Protein AF-A0A0L0EUW0-F1 (afdb_monomer)

Structure (mmCIF, N/CA/C/O backbone):
data_AF-A0A0L0EUW0-F1
#
_entry.id   AF-A0A0L0EUW0-F1
#
loop_
_atom_site.group_PDB
_atom_site.id
_atom_site.type_symbol
_atom_site.label_atom_id
_atom_site.label_alt_id
_atom_site.label_comp_id
_atom_site.label_asym_id
_atom_site.label_entity_id
_atom_site.label_seq_id
_atom_site.pdbx_PDB_ins_code
_atom_site.Cartn_x
_atom_site.Cartn_y
_atom_site.Cartn_z
_atom_site.occupancy
_atom_site.B_iso_or_equiv
_atom_site.auth_seq_id
_atom_site.auth_comp_id
_atom_site.auth_asym_id
_atom_site.auth_atom_id
_atom_site.pdbx_PDB_model_num
ATOM 1 N N . MET A 1 1 ? -38.807 0.771 40.728 1.00 55.03 1 MET A N 1
ATOM 2 C CA . MET A 1 1 ? -38.008 1.966 41.098 1.00 55.03 1 MET A CA 1
ATOM 3 C C . MET A 1 1 ? -36.619 2.007 40.458 1.00 55.03 1 MET A C 1
ATOM 5 O O . MET A 1 1 ? -36.250 3.066 39.971 1.00 55.03 1 MET A O 1
ATOM 9 N N . ILE A 1 2 ? -35.867 0.898 40.392 1.00 60.09 2 ILE A N 1
ATOM 10 C CA . ILE A 1 2 ? -34.485 0.898 39.861 1.00 60.09 2 ILE A CA 1
ATOM 11 C C . ILE A 1 2 ? -34.417 1.319 38.379 1.00 60.09 2 ILE A C 1
ATOM 13 O O . ILE A 1 2 ? -33.624 2.187 38.035 1.00 60.09 2 ILE A O 1
ATOM 17 N N . GLY A 1 3 ? -35.320 0.826 37.522 1.00 56.81 3 GLY A N 1
ATOM 18 C CA . GLY A 1 3 ? -35.348 1.203 36.098 1.00 56.81 3 GLY A CA 1
ATOM 19 C C . GLY A 1 3 ? -35.577 2.701 35.827 1.00 56.81 3 GLY A C 1
ATOM 20 O O . GLY A 1 3 ? -34.948 3.260 34.934 1.00 56.81 3 GLY A O 1
ATOM 21 N N . ALA A 1 4 ? -36.410 3.376 36.628 1.00 67.75 4 ALA A N 1
ATOM 22 C CA . ALA A 1 4 ? -36.653 4.818 36.495 1.00 67.75 4 ALA A CA 1
ATOM 23 C C . ALA A 1 4 ? -35.426 5.652 36.913 1.00 67.75 4 ALA A C 1
ATOM 25 O O . ALA A 1 4 ? -35.085 6.631 36.253 1.00 67.75 4 ALA A O 1
ATOM 26 N N . LEU A 1 5 ? -34.721 5.224 37.968 1.00 74.12 5 LEU A N 1
ATOM 27 C CA . LEU A 1 5 ? -33.473 5.847 38.421 1.00 74.12 5 LEU A CA 1
ATOM 28 C C . LEU A 1 5 ? -32.347 5.674 37.393 1.00 74.12 5 LEU A C 1
ATOM 30 O O . LEU A 1 5 ? -31.649 6.635 37.073 1.00 74.12 5 LEU A O 1
ATOM 34 N N . SER A 1 6 ? -32.198 4.473 36.830 1.00 69.75 6 SER A N 1
ATOM 35 C CA . SER A 1 6 ? -31.217 4.206 35.773 1.00 69.75 6 SER A CA 1
ATOM 36 C C . SER A 1 6 ? -31.531 4.988 34.496 1.00 69.75 6 SER A C 1
ATOM 38 O O . SER A 1 6 ? -30.628 5.584 33.917 1.00 69.75 6 SER A O 1
ATOM 40 N N . GLY A 1 7 ? -32.806 5.068 34.097 1.00 70.62 7 GLY A N 1
ATOM 41 C CA . GLY A 1 7 ? -33.248 5.886 32.964 1.00 70.62 7 GLY A CA 1
ATOM 42 C C . GLY A 1 7 ? -32.909 7.370 33.134 1.00 70.62 7 GLY A C 1
ATOM 43 O O . GLY A 1 7 ? -32.351 7.982 32.224 1.00 70.62 7 GLY A O 1
ATOM 44 N N . ALA A 1 8 ? -33.148 7.932 34.323 1.00 80.31 8 ALA A N 1
ATOM 45 C CA . ALA A 1 8 ? -32.782 9.314 34.636 1.00 80.31 8 ALA A CA 1
ATOM 46 C C . ALA A 1 8 ? -31.260 9.541 34.615 1.00 80.31 8 ALA A C 1
ATOM 48 O O . ALA A 1 8 ? -30.795 10.577 34.136 1.00 80.31 8 ALA A O 1
ATOM 49 N N . ALA A 1 9 ? -30.469 8.574 35.093 1.00 79.56 9 ALA A N 1
ATOM 50 C CA . ALA A 1 9 ? -29.011 8.639 35.026 1.00 79.56 9 ALA A CA 1
ATOM 51 C C . ALA A 1 9 ? -28.514 8.646 33.570 1.00 79.56 9 ALA A C 1
ATOM 53 O O . ALA A 1 9 ? -27.724 9.514 33.201 1.00 79.56 9 ALA A O 1
ATOM 54 N N . PHE A 1 10 ? -29.038 7.762 32.714 1.00 79.88 10 PHE A N 1
ATOM 55 C CA . PHE A 1 10 ? -28.707 7.755 31.286 1.00 79.88 10 PHE A CA 1
ATOM 56 C C . PHE A 1 10 ? -29.120 9.044 30.580 1.00 79.88 10 PHE A C 1
ATOM 58 O O . PHE A 1 10 ? -28.346 9.584 29.792 1.00 79.88 10 PHE A O 1
ATOM 65 N N . GLN A 1 11 ? -30.299 9.586 30.891 1.00 84.56 11 GLN A N 1
ATOM 66 C CA . GLN A 1 11 ? -30.754 10.849 30.315 1.00 84.56 11 GLN A CA 1
ATOM 67 C C . GLN A 1 11 ? -29.873 12.025 30.758 1.00 84.56 11 GLN A C 1
ATOM 69 O O . GLN A 1 11 ? -29.540 12.878 29.938 1.00 84.56 11 GLN A O 1
ATOM 74 N N . LYS A 1 12 ? -29.442 12.069 32.027 1.00 87.12 12 LYS A N 1
ATOM 75 C CA . LYS A 1 12 ? -28.501 13.090 32.515 1.00 87.12 12 LYS A CA 1
ATOM 76 C C . LYS A 1 12 ? -27.147 12.995 31.825 1.00 87.12 12 LYS A C 1
ATOM 78 O O . LYS A 1 12 ? -26.633 14.020 31.391 1.00 87.12 12 LYS A O 1
ATOM 83 N N . ILE A 1 13 ? -26.605 11.787 31.670 1.00 82.56 13 ILE A N 1
ATOM 84 C CA . ILE A 1 13 ? -25.366 11.553 30.917 1.00 82.56 13 ILE A CA 1
ATOM 85 C C . ILE A 1 13 ? -25.553 11.989 29.460 1.00 82.56 13 ILE A C 1
ATOM 87 O O . ILE A 1 13 ? -24.712 12.688 28.908 1.00 82.56 13 ILE A O 1
ATOM 91 N N . GLY A 1 14 ? -26.679 11.631 28.840 1.00 80.12 14 GLY A N 1
ATOM 92 C CA . GLY A 1 14 ? -27.061 12.069 27.499 1.00 80.12 14 GLY A CA 1
ATOM 93 C C . GLY A 1 14 ? -27.073 13.590 27.347 1.00 80.12 14 GLY A C 1
ATOM 94 O O . GLY A 1 14 ? -26.442 14.120 26.441 1.00 80.12 14 GLY A O 1
ATOM 95 N N . SER A 1 15 ? -27.745 14.291 28.256 1.00 86.0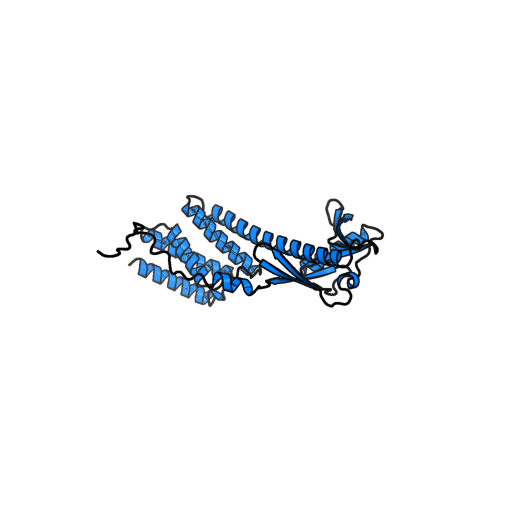0 15 SER A N 1
ATOM 96 C CA . SER A 1 15 ? -27.860 15.751 28.241 1.00 86.00 15 SER A CA 1
ATOM 97 C C . SER A 1 15 ? -26.548 16.463 28.566 1.00 86.00 15 SER A C 1
ATOM 99 O O . SER A 1 15 ? -26.282 17.516 27.998 1.00 86.00 15 SER A O 1
ATOM 101 N N . HIS A 1 16 ? -25.732 15.920 29.473 1.00 87.12 16 HIS A N 1
ATOM 102 C CA . HIS A 1 16 ? -24.430 16.487 29.825 1.00 87.12 16 HIS A CA 1
ATOM 103 C C . HIS A 1 16 ? -23.486 16.457 28.623 1.00 87.12 16 HIS A C 1
ATOM 105 O O . HIS A 1 16 ? -23.090 17.507 28.127 1.00 87.12 16 HIS A O 1
ATOM 111 N N . PHE A 1 17 ? -23.244 15.269 28.072 1.00 84.69 17 PHE A N 1
ATOM 112 C CA . PHE A 1 17 ? -22.367 15.115 26.916 1.00 84.69 17 PHE A CA 1
ATOM 113 C C . PHE A 1 17 ? -22.967 15.686 25.625 1.00 84.69 17 PHE A C 1
ATOM 115 O O . PHE A 1 17 ? -22.229 16.106 24.743 1.00 84.69 17 PHE A O 1
ATOM 122 N N . GLY A 1 18 ? -24.296 15.768 25.510 1.00 84.69 18 GLY A N 1
ATOM 123 C CA . GLY A 1 18 ? -24.946 16.478 24.408 1.00 84.69 18 GLY A CA 1
ATOM 124 C C . GLY A 1 18 ? -24.735 17.996 24.460 1.00 84.69 18 GLY A C 1
ATOM 125 O O . GLY A 1 18 ? -24.630 18.643 23.425 1.00 84.69 18 GLY A O 1
ATOM 126 N N . LYS A 1 19 ? -24.619 18.588 25.654 1.00 87.44 19 LYS A N 1
ATOM 127 C CA . LYS A 1 19 ? -24.226 20.000 25.797 1.00 87.44 19 LYS A CA 1
ATOM 128 C C . LYS A 1 19 ? -22.740 20.209 25.522 1.00 87.44 19 LYS A C 1
ATOM 130 O O . LYS A 1 19 ? -22.379 21.236 24.965 1.00 87.44 19 LYS A O 1
ATOM 135 N N . GLU A 1 20 ? -21.907 19.252 25.918 1.00 85.38 20 GLU A N 1
ATOM 136 C CA . GLU A 1 20 ? -20.449 19.358 25.814 1.00 85.38 20 GLU A CA 1
ATOM 137 C C . GLU A 1 20 ? -19.935 19.084 24.394 1.00 85.38 20 GLU A C 1
ATOM 139 O O . GLU A 1 20 ? -19.090 19.815 23.890 1.00 85.38 20 GLU A O 1
ATOM 144 N N . PHE A 1 21 ? -20.494 18.075 23.719 1.00 83.50 21 PHE A N 1
ATOM 145 C CA . PHE A 1 21 ? -20.023 17.576 22.419 1.00 83.50 21 PHE A CA 1
ATOM 146 C C . PHE A 1 21 ? -21.078 17.701 21.302 1.00 83.50 21 PHE A C 1
ATOM 148 O O . PHE A 1 21 ? -20.904 17.207 20.186 1.00 83.50 21 PHE A O 1
ATOM 155 N N . GLY A 1 22 ? -22.220 18.332 21.588 1.00 86.06 22 GLY A N 1
ATOM 156 C CA . GLY A 1 22 ? -23.338 18.470 20.655 1.00 86.06 22 GLY A CA 1
ATOM 157 C C . GLY A 1 22 ? -24.109 17.161 20.466 1.00 86.06 22 GLY A C 1
ATOM 158 O O . GLY A 1 22 ? -25.007 16.813 21.228 1.00 86.06 22 GLY A O 1
ATOM 159 N N . SER A 1 23 ? -23.795 16.412 19.412 1.00 82.94 23 SER A N 1
ATOM 160 C CA . SER A 1 23 ? -24.449 15.125 19.139 1.00 82.94 23 SER A CA 1
ATOM 161 C C . SER A 1 23 ? -23.416 14.018 19.115 1.00 82.94 23 SER A C 1
ATOM 163 O O . SER A 1 23 ? -22.334 14.230 18.579 1.00 82.94 23 SER A O 1
ATOM 165 N N . PHE A 1 24 ? -23.768 12.828 19.605 1.00 73.44 24 PHE A N 1
ATOM 166 C CA . PHE A 1 24 ? -22.834 11.699 19.665 1.00 73.44 24 PHE A CA 1
ATOM 167 C C . PHE A 1 24 ? -22.168 11.423 18.308 1.00 73.44 24 PHE A C 1
ATOM 169 O O . PHE A 1 24 ? -20.960 11.249 18.252 1.00 73.44 24 PHE A O 1
ATOM 176 N N . ALA A 1 25 ? -22.929 11.488 17.211 1.00 67.56 25 ALA A N 1
ATOM 177 C CA . ALA A 1 25 ? -22.419 11.275 15.854 1.00 67.56 25 ALA A CA 1
ATOM 178 C C . ALA A 1 25 ? -21.422 12.349 15.371 1.00 67.56 25 ALA A C 1
ATOM 180 O O . ALA A 1 25 ? -20.616 12.085 14.485 1.00 67.56 25 ALA A O 1
ATOM 181 N N . LYS A 1 26 ? -21.487 13.565 15.926 1.00 71.44 26 LYS A N 1
ATOM 182 C CA . LYS A 1 26 ? -20.587 14.683 15.590 1.00 71.44 26 LYS A CA 1
ATOM 183 C C . LYS A 1 26 ? -19.411 14.815 16.558 1.00 71.44 26 LYS A C 1
ATOM 185 O O . LYS A 1 26 ? -18.481 15.554 16.258 1.00 71.44 26 LYS A O 1
ATOM 190 N N . ALA A 1 27 ? -19.467 14.125 17.694 1.00 73.50 27 ALA A N 1
ATOM 191 C CA . ALA A 1 27 ? -18.410 14.128 18.689 1.00 73.50 27 ALA A CA 1
ATOM 192 C C . ALA A 1 27 ? -17.152 13.446 18.131 1.00 73.50 27 ALA A C 1
ATOM 194 O O . ALA A 1 27 ? -17.250 12.485 17.357 1.00 73.50 27 ALA A O 1
ATOM 195 N N . SER A 1 28 ? -15.973 13.924 18.530 1.00 67.12 28 SER A N 1
ATOM 196 C CA . SER A 1 28 ? -14.710 13.265 18.206 1.00 67.12 28 SER A CA 1
ATOM 197 C C . SER A 1 28 ? -14.680 11.857 18.803 1.00 67.12 28 SER A C 1
ATOM 199 O O . SER A 1 28 ? -15.427 11.524 19.723 1.00 67.12 28 SER A O 1
ATOM 201 N N . LEU A 1 29 ? -13.805 10.985 18.307 1.00 58.97 29 LEU A N 1
ATOM 202 C CA . LEU A 1 29 ? -13.768 9.616 18.814 1.00 58.97 29 LEU A CA 1
ATOM 203 C C . LEU A 1 29 ? -13.497 9.552 20.330 1.00 58.97 29 LEU A C 1
ATOM 205 O O . LEU A 1 29 ? -14.095 8.735 21.030 1.00 58.97 29 LEU A O 1
ATOM 209 N N . GLY A 1 30 ? -12.594 10.399 20.834 1.00 57.72 30 GLY A N 1
ATOM 210 C CA . GLY A 1 30 ? -12.294 10.458 22.266 1.00 57.72 30 GLY A CA 1
ATOM 211 C C . GLY A 1 30 ? -13.539 10.800 23.085 1.00 57.72 30 GLY A C 1
ATOM 212 O O . GLY A 1 30 ? -13.817 10.155 24.093 1.00 57.72 30 GLY A O 1
ATOM 213 N N . GLU A 1 31 ? -14.337 11.740 22.592 1.00 75.94 31 GLU A N 1
ATOM 214 C CA . GLU A 1 31 ? -15.595 12.184 23.196 1.00 75.94 31 GLU A CA 1
ATOM 215 C C . GLU A 1 31 ? -16.691 11.109 23.115 1.00 75.94 31 GLU A C 1
ATOM 217 O O . GLU A 1 31 ? -17.387 10.847 24.097 1.00 75.94 31 GLU A O 1
ATOM 222 N N . GLN A 1 32 ? -16.809 10.410 21.980 1.00 67.56 32 GLN A N 1
ATOM 223 C CA . GLN A 1 32 ? -17.723 9.271 21.825 1.00 67.56 32 GLN A CA 1
ATOM 224 C C . GLN A 1 32 ? -17.398 8.153 22.821 1.00 67.56 32 GLN A C 1
ATOM 226 O O . GLN A 1 32 ? -18.304 7.559 23.410 1.00 67.56 32 GLN A O 1
ATOM 231 N N . LEU A 1 33 ? -16.110 7.883 23.050 1.00 65.62 33 LEU A N 1
ATOM 232 C CA . LEU A 1 33 ? -15.656 6.886 24.018 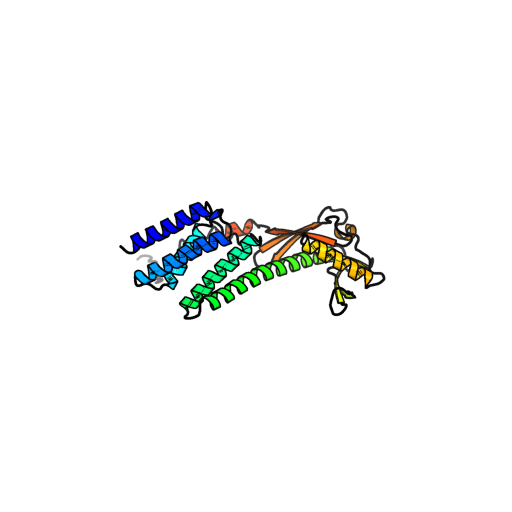1.00 65.62 33 LEU A CA 1
ATOM 233 C C . LEU A 1 33 ? -15.905 7.315 25.460 1.00 65.62 33 LEU A C 1
ATOM 235 O O . LEU A 1 33 ? -16.330 6.485 26.262 1.00 65.62 33 LEU A O 1
ATOM 239 N N . GLN A 1 34 ? -15.702 8.589 25.791 1.00 68.25 34 GLN A N 1
ATOM 240 C CA . GLN A 1 34 ? -16.064 9.127 27.105 1.00 68.25 34 GLN A CA 1
ATOM 241 C C . GLN A 1 34 ? -17.571 8.992 27.354 1.00 68.25 34 GLN A C 1
ATOM 243 O O . GLN A 1 34 ? -17.996 8.482 28.393 1.00 68.25 34 GLN A O 1
ATOM 248 N N . TRP A 1 35 ? -18.390 9.350 26.365 1.00 78.81 35 TRP A N 1
ATOM 249 C CA . TRP A 1 35 ? -19.845 9.297 26.474 1.00 78.81 35 TRP A CA 1
ATOM 250 C C . TRP A 1 35 ? -20.382 7.853 26.542 1.00 78.81 35 TRP A C 1
ATOM 252 O O . TRP A 1 35 ? -21.255 7.545 27.365 1.00 78.81 35 TRP A O 1
ATOM 262 N N . ALA A 1 36 ? -19.849 6.940 25.723 1.00 73.31 36 ALA A N 1
ATOM 263 C CA . ALA A 1 36 ? -20.183 5.516 25.772 1.00 73.31 36 ALA A CA 1
ATOM 264 C C . ALA A 1 36 ? -19.667 4.847 27.055 1.00 73.31 36 ALA A C 1
ATOM 266 O O . ALA A 1 36 ? -20.379 4.044 27.655 1.00 73.31 36 ALA A O 1
ATOM 267 N N . GLY A 1 37 ? -18.475 5.220 27.526 1.00 72.00 37 GLY A N 1
ATOM 268 C CA . GLY A 1 37 ? -17.903 4.753 28.788 1.00 72.00 37 GLY A CA 1
ATOM 269 C C . GLY A 1 37 ? -18.741 5.165 29.997 1.00 72.00 37 GLY A C 1
ATOM 270 O O . GLY A 1 37 ? -18.988 4.344 30.879 1.00 72.00 37 GLY A O 1
ATOM 271 N N . ALA A 1 38 ? -19.270 6.391 30.006 1.00 78.00 38 ALA A N 1
ATOM 272 C CA . ALA A 1 38 ? -20.202 6.837 31.038 1.00 78.00 38 ALA A CA 1
ATOM 273 C C . ALA A 1 38 ? -21.501 6.009 31.043 1.00 78.00 38 ALA A C 1
ATOM 275 O O . ALA A 1 38 ? -21.957 5.590 32.106 1.00 78.00 38 ALA A O 1
ATOM 276 N N . HIS A 1 39 ? -22.057 5.685 29.867 1.00 79.75 39 HIS A N 1
ATOM 277 C CA . HIS A 1 39 ? -23.196 4.761 29.774 1.00 79.75 39 HIS A CA 1
ATOM 278 C C . HIS A 1 39 ? -22.828 3.354 30.256 1.00 79.75 39 HIS A C 1
ATOM 280 O O . HIS A 1 39 ? -23.599 2.741 30.990 1.00 79.75 39 HIS A O 1
ATOM 286 N N . ALA A 1 40 ? -21.648 2.849 29.900 1.00 75.19 40 ALA A N 1
ATOM 287 C CA . ALA A 1 40 ? -21.177 1.546 30.350 1.00 75.19 40 ALA A CA 1
ATOM 288 C C . ALA A 1 40 ? -21.105 1.486 31.884 1.00 75.19 40 ALA A C 1
ATOM 290 O O . ALA A 1 40 ? -21.703 0.617 32.511 1.00 75.19 40 ALA A O 1
ATOM 291 N N . LEU A 1 41 ? -20.454 2.457 32.523 1.00 74.62 41 LEU A N 1
ATOM 292 C CA . LEU A 1 41 ? -20.353 2.509 33.983 1.00 74.62 41 LEU A CA 1
ATOM 293 C C . LEU A 1 41 ? -21.732 2.561 34.651 1.00 74.62 41 LEU A C 1
ATOM 295 O O . LEU A 1 41 ? -22.008 1.769 35.554 1.00 74.62 41 LEU A O 1
ATOM 299 N N . THR A 1 42 ? -22.628 3.424 34.169 1.00 82.75 42 THR A N 1
ATOM 300 C CA . THR A 1 42 ? -23.994 3.524 34.699 1.00 82.75 42 THR A CA 1
ATOM 301 C C . THR A 1 42 ? -24.793 2.243 34.502 1.00 82.75 42 THR A C 1
ATOM 303 O O . THR A 1 42 ? -25.476 1.813 35.428 1.00 82.75 42 THR A O 1
ATOM 306 N N . GLY A 1 43 ? -24.679 1.588 33.346 1.00 76.25 43 GLY A N 1
ATOM 307 C CA . GLY A 1 43 ? -25.337 0.309 33.091 1.00 76.25 43 GLY A CA 1
ATOM 308 C C . GLY A 1 43 ? -24.813 -0.810 33.975 1.00 76.25 43 GLY A C 1
ATOM 309 O O . GLY A 1 43 ? -25.600 -1.610 34.479 1.00 76.25 43 GLY A O 1
ATOM 310 N N . GLY A 1 44 ? -23.505 -0.848 34.222 1.00 75.62 44 GLY A N 1
ATOM 311 C CA . GLY A 1 44 ? -22.907 -1.827 35.121 1.00 75.62 44 GLY A CA 1
ATOM 312 C C . GLY A 1 44 ? -23.417 -1.672 36.548 1.00 75.62 44 GLY A C 1
ATOM 313 O O . GLY A 1 44 ? -23.887 -2.645 37.138 1.00 75.62 44 GLY A O 1
ATOM 314 N N . VAL A 1 45 ? -23.402 -0.444 37.074 1.00 80.00 45 VAL A N 1
ATOM 315 C CA . VAL A 1 45 ? -23.942 -0.131 38.406 1.00 80.00 45 VAL A CA 1
ATOM 316 C C . VAL A 1 45 ? -25.433 -0.462 38.482 1.00 80.00 45 VAL A C 1
ATOM 318 O O . VAL A 1 45 ? -25.860 -1.133 39.419 1.00 80.00 45 VAL A O 1
ATOM 321 N N . ALA A 1 46 ? -26.221 -0.064 37.480 1.00 80.31 46 ALA A N 1
ATOM 322 C CA . ALA A 1 46 ? -27.651 -0.357 37.419 1.00 80.31 46 ALA A CA 1
ATOM 323 C C . ALA A 1 46 ? -27.938 -1.865 37.428 1.00 80.31 46 ALA A C 1
ATOM 325 O O . ALA A 1 46 ? -28.798 -2.320 38.180 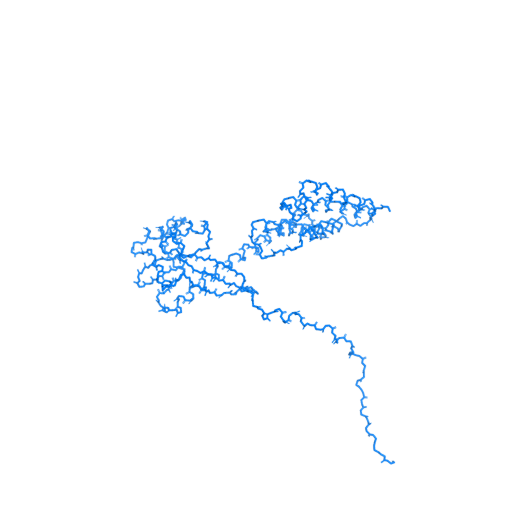1.00 80.31 46 ALA A O 1
ATOM 326 N N . SER A 1 47 ? -27.198 -2.648 36.638 1.00 80.62 47 SER A N 1
ATOM 327 C CA . SER A 1 47 ? -27.331 -4.108 36.603 1.00 80.62 47 SER A CA 1
ATOM 328 C C . SER A 1 47 ? -27.015 -4.728 37.961 1.00 80.62 47 SER A C 1
ATOM 330 O O . SER A 1 47 ? -27.833 -5.491 38.465 1.00 80.62 47 SER A O 1
ATOM 332 N N . SER A 1 48 ? -25.909 -4.334 38.605 1.00 81.50 48 SER A N 1
ATOM 333 C CA . SER A 1 48 ? -25.563 -4.807 39.953 1.00 81.50 48 SER A CA 1
ATOM 334 C C . SER A 1 48 ? -26.647 -4.495 40.985 1.00 81.50 48 SER A C 1
ATOM 336 O O . SER A 1 48 ? -27.041 -5.373 41.747 1.00 81.50 48 SER A O 1
ATOM 338 N N . LEU A 1 49 ? -27.171 -3.264 40.988 1.00 82.62 49 LEU A N 1
ATOM 339 C CA . LEU A 1 49 ? -28.244 -2.856 41.903 1.00 82.62 49 LEU A CA 1
ATOM 340 C C . LEU A 1 49 ? -29.550 -3.622 41.658 1.00 82.62 49 LEU A C 1
ATOM 342 O O . LEU A 1 49 ? -30.341 -3.802 42.578 1.00 82.62 49 LEU A O 1
ATOM 346 N N . SER A 1 50 ? -29.766 -4.089 40.429 1.00 82.50 50 SER A N 1
ATOM 347 C CA . SER A 1 50 ? -30.937 -4.880 40.034 1.00 82.50 50 SER A CA 1
ATOM 348 C C . SER A 1 50 ? -30.777 -6.382 40.311 1.00 82.50 50 SER A C 1
ATOM 350 O O . SER A 1 50 ? -31.615 -7.165 39.873 1.00 82.50 50 SER A O 1
ATOM 352 N N . GLY A 1 51 ? -29.693 -6.805 40.975 1.00 79.38 51 GLY A N 1
ATOM 353 C CA . GLY A 1 51 ? -29.370 -8.220 41.203 1.00 79.38 51 GLY A CA 1
ATOM 354 C C . GLY A 1 51 ? -28.742 -8.933 39.996 1.00 79.38 51 GLY A C 1
ATOM 355 O O . GLY A 1 51 ? -28.584 -10.152 40.009 1.00 79.38 51 GLY A O 1
ATOM 356 N N . GLY A 1 52 ? -28.382 -8.195 38.945 1.00 77.94 52 GLY A N 1
ATOM 357 C CA . GLY A 1 52 ? -27.675 -8.692 37.767 1.00 77.94 52 GLY A CA 1
ATOM 358 C C . GLY A 1 52 ? -26.150 -8.607 37.893 1.00 77.94 52 GLY A C 1
ATOM 359 O O . G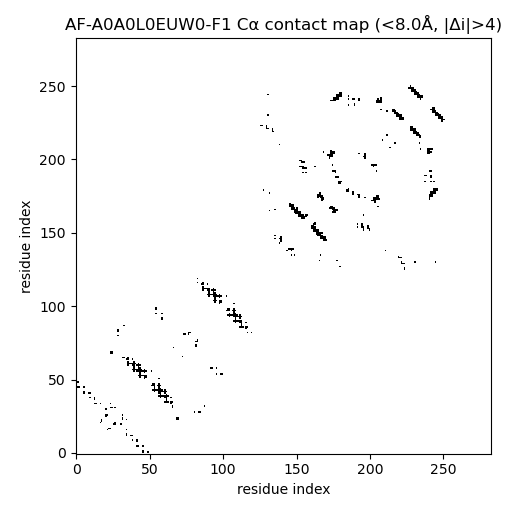LY A 1 52 ? -25.592 -8.079 38.852 1.00 77.94 52 GLY A O 1
ATOM 360 N N . LYS A 1 53 ? -25.433 -9.111 36.881 1.00 76.75 53 LYS A N 1
ATOM 361 C CA . LYS A 1 53 ? -23.966 -9.000 36.819 1.00 76.75 53 LYS A CA 1
ATOM 362 C C . LYS A 1 53 ? -23.567 -7.615 36.308 1.00 76.75 53 LYS A C 1
ATOM 364 O O . LYS A 1 53 ? -24.038 -7.207 35.241 1.00 76.75 53 LYS A O 1
ATOM 369 N N . PHE A 1 54 ? -22.641 -6.939 36.994 1.00 74.44 54 PHE A N 1
ATOM 370 C CA . PHE A 1 54 ? -22.061 -5.660 36.551 1.00 74.44 54 PHE A CA 1
ATOM 371 C C . PHE A 1 54 ? -21.644 -5.701 35.075 1.00 74.44 54 PHE A C 1
ATOM 373 O O . PHE A 1 54 ? -22.043 -4.853 34.286 1.00 74.44 54 PHE A O 1
ATOM 380 N N . GLY A 1 55 ? -20.896 -6.737 34.678 1.00 60.31 55 GLY A N 1
ATOM 381 C CA . GLY A 1 55 ? -20.368 -6.865 33.317 1.00 60.31 55 GLY A CA 1
ATOM 382 C C . GLY A 1 55 ? -21.445 -6.879 32.228 1.00 60.31 55 GLY A C 1
ATOM 383 O O . GLY A 1 55 ? -21.234 -6.303 31.166 1.00 60.31 55 GLY A O 1
ATOM 384 N N . HIS A 1 56 ? -22.617 -7.466 32.497 1.00 69.50 56 HIS A N 1
ATOM 385 C CA . HIS A 1 56 ? -23.720 -7.514 31.529 1.00 69.50 56 HIS A CA 1
ATOM 386 C C . HIS A 1 56 ? -24.333 -6.130 31.316 1.00 69.50 56 HIS A C 1
ATOM 388 O O . HIS A 1 56 ? -24.554 -5.718 30.180 1.00 69.50 56 HIS A O 1
ATOM 394 N N . GLY A 1 57 ? -24.566 -5.395 32.405 1.00 67.88 57 GLY A N 1
ATOM 395 C CA . GLY A 1 57 ? -25.076 -4.029 32.329 1.00 67.88 57 GLY A CA 1
ATOM 396 C C . GLY A 1 57 ? -24.068 -3.067 31.721 1.00 67.88 57 GLY A C 1
ATOM 397 O O . GLY A 1 57 ? -24.438 -2.211 30.921 1.00 67.88 57 GLY A O 1
ATOM 398 N N . PHE A 1 58 ? -22.791 -3.251 32.059 1.00 76.19 58 PHE A N 1
ATOM 399 C CA . PHE A 1 58 ? -21.701 -2.445 31.536 1.00 76.19 58 PHE A CA 1
ATOM 400 C C . PHE A 1 58 ? -21.575 -2.596 30.027 1.00 76.19 58 PHE A C 1
ATOM 402 O O . PHE A 1 58 ? -21.581 -1.608 29.295 1.00 76.19 58 PHE A O 1
ATOM 409 N N . PHE A 1 59 ? -21.526 -3.842 29.558 1.00 67.88 59 PHE A N 1
ATOM 410 C CA . PHE A 1 59 ? -21.434 -4.128 28.139 1.00 67.88 59 PHE A CA 1
ATOM 411 C C . PHE A 1 59 ? -22.679 -3.685 27.390 1.00 67.88 59 PHE A C 1
ATOM 413 O O . PHE A 1 59 ? -22.557 -2.947 26.424 1.00 67.88 59 PHE A O 1
ATOM 420 N N . SER A 1 60 ? -23.867 -4.073 27.860 1.00 66.44 60 SER A N 1
ATOM 421 C CA . SER A 1 60 ? -25.125 -3.736 27.195 1.00 66.44 60 SER A CA 1
ATOM 422 C C . SER A 1 60 ? -25.278 -2.225 27.027 1.00 66.44 60 SER A C 1
ATOM 424 O O . SER A 1 60 ? -25.482 -1.756 25.912 1.00 66.44 60 SER A O 1
ATOM 426 N N . ALA A 1 61 ? -25.102 -1.440 28.095 1.00 72.81 61 ALA A N 1
ATOM 427 C CA . ALA A 1 61 ? -25.304 0.005 28.035 1.00 72.81 61 ALA A CA 1
ATOM 428 C C . ALA A 1 61 ? -24.205 0.735 27.250 1.00 72.81 61 ALA A C 1
ATOM 430 O O . ALA A 1 61 ? -24.507 1.635 26.464 1.00 72.81 61 ALA A O 1
ATOM 431 N N . GLY A 1 62 ? -22.940 0.340 27.430 1.00 67.00 62 GLY A N 1
ATOM 432 C CA . GLY A 1 62 ? -21.811 0.928 26.710 1.00 67.00 62 GLY A CA 1
ATOM 433 C C . GLY A 1 62 ? -21.852 0.622 25.218 1.00 67.00 62 GLY A C 1
ATOM 434 O O . GLY A 1 62 ? -21.763 1.533 24.395 1.00 67.00 62 GLY A O 1
ATOM 435 N N . PHE A 1 63 ? -22.051 -0.652 24.874 1.00 67.50 63 PHE A N 1
ATOM 436 C CA . PHE A 1 63 ? -22.185 -1.110 23.495 1.00 67.50 63 PHE A CA 1
ATOM 437 C C . PHE A 1 63 ? -23.390 -0.457 22.823 1.00 67.50 63 PHE A C 1
ATOM 439 O O . PHE A 1 63 ? -23.222 0.143 21.772 1.00 67.50 63 PHE A O 1
ATOM 446 N N . THR A 1 64 ? -24.563 -0.465 23.466 1.00 66.56 64 THR A N 1
ATOM 447 C CA . THR A 1 64 ? -25.780 0.167 22.931 1.00 66.56 64 THR A CA 1
ATOM 448 C C . THR A 1 64 ? -25.578 1.655 22.672 1.00 66.56 64 THR A C 1
ATOM 450 O O . THR A 1 64 ? -25.956 2.145 21.612 1.00 66.56 64 THR A O 1
ATOM 453 N N . LYS A 1 65 ? -24.948 2.402 23.591 1.00 70.38 65 LYS A N 1
ATOM 454 C CA . LYS A 1 65 ? -24.675 3.828 23.360 1.00 70.38 65 LYS A CA 1
ATOM 455 C C . LYS A 1 65 ? -23.743 4.035 22.169 1.00 70.38 65 LYS A C 1
ATOM 457 O O . LYS A 1 65 ? -23.990 4.923 21.354 1.00 70.38 65 LYS A O 1
ATOM 462 N N . PHE A 1 66 ? -22.703 3.213 22.073 1.00 65.31 66 PHE A N 1
ATOM 463 C CA . PHE A 1 66 ? -21.730 3.291 20.995 1.00 65.31 66 PHE A CA 1
ATOM 464 C C . PHE A 1 66 ? -22.343 2.920 19.634 1.00 65.31 66 PHE A C 1
ATOM 466 O O . PHE A 1 66 ? -22.115 3.619 18.652 1.00 65.31 66 PHE A O 1
ATOM 473 N N . THR A 1 67 ? -23.162 1.868 19.562 1.00 60.34 67 THR A N 1
ATOM 474 C CA . THR A 1 67 ? -23.797 1.408 18.317 1.00 60.34 67 THR A CA 1
ATOM 475 C C . THR A 1 67 ? -24.978 2.276 17.895 1.00 60.34 67 THR A C 1
ATOM 477 O O . THR A 1 67 ? -25.126 2.563 16.712 1.00 60.34 67 THR A O 1
ATOM 480 N N . MET A 1 68 ? -25.819 2.720 18.834 1.00 56.62 68 MET A N 1
ATOM 481 C CA . MET A 1 68 ? -26.990 3.550 18.523 1.00 56.62 68 MET A CA 1
ATOM 482 C C . MET A 1 68 ? -26.620 5.001 18.217 1.00 56.62 68 MET A C 1
ATOM 484 O O . MET A 1 68 ? -27.337 5.672 17.482 1.00 56.62 68 MET A O 1
ATOM 488 N N . GLY A 1 69 ? -25.519 5.505 18.780 1.00 52.62 69 GLY A N 1
ATOM 489 C CA . GLY A 1 69 ? -25.030 6.850 18.487 1.00 52.62 69 GLY A CA 1
ATOM 490 C C . GLY A 1 69 ? -24.280 6.962 17.156 1.00 52.62 69 GLY A C 1
ATOM 491 O O . GLY A 1 69 ? -24.093 8.073 16.665 1.00 52.62 69 GLY A O 1
ATOM 492 N N . ASN A 1 70 ? -23.872 5.829 16.578 1.00 51.84 70 ASN A N 1
ATOM 493 C CA . ASN A 1 70 ? -22.996 5.755 15.417 1.00 51.84 70 ASN A CA 1
ATOM 494 C C . ASN A 1 70 ? -23.603 4.814 14.366 1.00 51.84 70 ASN A C 1
ATOM 496 O O . ASN A 1 70 ? -23.092 3.719 14.128 1.00 51.84 70 ASN A O 1
ATOM 500 N N . ALA A 1 71 ? -24.730 5.218 13.767 1.00 38.47 71 ALA A N 1
ATOM 501 C CA . ALA A 1 71 ? -25.330 4.525 12.628 1.00 38.47 71 ALA A CA 1
ATOM 502 C C . ALA A 1 71 ? -24.301 4.417 11.483 1.00 38.47 71 ALA A C 1
ATOM 504 O O . ALA A 1 71 ? -24.197 5.297 10.637 1.00 38.47 71 ALA A O 1
ATOM 505 N N . GLY A 1 72 ? -23.506 3.345 11.506 1.00 44.12 72 GLY A N 1
ATOM 506 C CA . GLY A 1 72 ? -22.436 3.071 10.558 1.00 44.12 72 GLY A CA 1
ATOM 507 C C . GLY A 1 72 ? -21.071 2.882 11.218 1.00 44.12 72 GLY A C 1
ATOM 508 O O . GLY A 1 72 ? -20.220 3.766 11.167 1.00 44.12 72 GLY A O 1
ATOM 509 N N . PHE A 1 73 ? -20.796 1.676 11.726 1.00 46.69 73 PHE A N 1
ATOM 510 C CA . PHE A 1 73 ? -19.424 1.167 11.671 1.00 46.69 73 PHE A CA 1
ATOM 511 C C . PHE A 1 73 ? -19.074 0.968 10.200 1.00 46.69 73 PHE A C 1
ATOM 513 O O . PHE A 1 73 ? -19.274 -0.108 9.637 1.00 46.69 73 PHE A O 1
ATOM 520 N N . ASP A 1 74 ? -18.587 2.020 9.551 1.00 51.16 74 ASP A N 1
ATOM 521 C CA . ASP A 1 74 ? -18.012 1.861 8.230 1.00 51.16 74 ASP A CA 1
ATOM 522 C C . ASP A 1 74 ? -16.642 1.193 8.378 1.00 51.16 74 ASP A C 1
ATOM 524 O O . ASP A 1 74 ? -15.605 1.839 8.553 1.00 51.16 74 ASP A O 1
ATOM 528 N N . TYR A 1 75 ? -16.640 -0.140 8.339 1.00 45.50 75 TYR A N 1
ATOM 529 C CA . TYR A 1 75 ? -15.419 -0.945 8.317 1.00 45.50 75 TYR A CA 1
ATOM 530 C C . TYR A 1 75 ? -14.524 -0.619 7.109 1.00 45.50 75 TYR A C 1
ATOM 532 O O . TYR A 1 75 ? -13.348 -0.966 7.134 1.00 45.50 75 TYR A O 1
ATOM 540 N N . LYS A 1 76 ? -15.043 0.086 6.091 1.00 42.78 76 LYS A N 1
ATOM 541 C CA . LYS A 1 76 ? -14.301 0.522 4.901 1.00 42.78 76 LYS A CA 1
ATOM 542 C C . LYS A 1 76 ? -13.601 1.869 5.102 1.00 42.78 76 LYS A C 1
ATOM 544 O O . LYS A 1 76 ? -12.709 2.207 4.328 1.00 42.78 76 LYS A O 1
ATOM 549 N N . ASN A 1 77 ? -13.948 2.625 6.147 1.00 49.03 77 ASN A N 1
ATOM 550 C CA . ASN A 1 77 ? -13.274 3.873 6.481 1.00 49.03 77 ASN A CA 1
ATOM 551 C C . ASN A 1 77 ? -11.953 3.568 7.209 1.00 49.03 77 ASN A C 1
ATOM 553 O O . ASN A 1 77 ? -11.932 3.035 8.324 1.00 49.03 77 ASN A O 1
ATOM 557 N N . LEU A 1 78 ? -10.835 3.884 6.556 1.00 55.28 78 LEU A N 1
ATOM 558 C CA . LEU A 1 78 ? -9.478 3.643 7.055 1.00 55.28 78 LEU A CA 1
ATOM 559 C C . LEU A 1 78 ? -8.812 4.901 7.628 1.00 55.28 78 LEU A C 1
ATOM 561 O O . LEU A 1 78 ? -7.617 4.875 7.912 1.00 55.28 78 LEU A O 1
ATOM 565 N N . SER A 1 79 ? -9.557 5.996 7.814 1.00 55.59 79 SER A N 1
ATOM 566 C CA . SER A 1 79 ? -9.030 7.168 8.519 1.00 55.59 79 SER A CA 1
ATOM 567 C C . SER A 1 79 ? -8.534 6.777 9.913 1.00 55.59 79 SER A C 1
ATOM 569 O O . SER A 1 79 ? -9.087 5.884 10.560 1.00 55.59 79 SER A O 1
ATOM 571 N N . SER A 1 80 ? -7.497 7.460 10.400 1.00 52.03 80 SER A N 1
ATOM 572 C CA . SER A 1 80 ? -6.924 7.193 11.724 1.00 52.03 80 SER A CA 1
ATOM 573 C C . SER A 1 80 ? -7.976 7.248 12.839 1.00 52.03 80 SER A C 1
ATOM 575 O O . SER A 1 80 ? -7.902 6.474 13.789 1.00 52.03 80 SER A O 1
ATOM 577 N N . SER A 1 81 ? -9.000 8.098 12.695 1.00 52.50 81 SER A N 1
ATOM 578 C CA . SER A 1 81 ? -10.150 8.170 13.602 1.00 52.50 81 SER A CA 1
ATOM 579 C C . SER A 1 81 ? -11.056 6.936 13.513 1.00 52.50 81 SER A C 1
ATOM 581 O O . SER A 1 81 ? -11.462 6.405 14.544 1.00 52.50 81 SER A O 1
ATOM 583 N N . ALA A 1 82 ? -11.334 6.414 12.317 1.00 57.91 82 ALA A N 1
ATOM 584 C CA . ALA A 1 82 ? -12.118 5.190 12.153 1.00 57.91 82 ALA A CA 1
ATOM 585 C C . ALA A 1 82 ? -11.367 3.941 12.654 1.00 57.91 82 ALA A C 1
ATOM 587 O O . ALA A 1 82 ? -11.963 3.077 13.302 1.00 57.91 82 ALA A O 1
ATOM 588 N N . VAL A 1 83 ? -10.051 3.861 12.416 1.00 61.09 83 VAL A N 1
ATOM 589 C CA . VAL A 1 83 ? -9.192 2.791 12.954 1.00 61.09 83 VAL A CA 1
ATOM 590 C C . VAL A 1 83 ? -9.174 2.848 14.477 1.00 61.09 83 VAL A C 1
ATOM 592 O O . VAL A 1 83 ? -9.490 1.848 15.120 1.00 61.09 83 VAL A O 1
ATOM 595 N N . ALA A 1 84 ? -8.894 4.015 15.063 1.00 60.19 84 ALA A N 1
ATOM 596 C CA . ALA A 1 84 ? -8.905 4.191 16.511 1.00 60.19 84 ALA A CA 1
ATOM 597 C C . ALA A 1 84 ? -10.271 3.824 17.119 1.00 60.19 84 ALA A C 1
ATOM 599 O O . ALA A 1 84 ? -10.325 3.221 18.192 1.00 60.19 84 ALA A O 1
ATOM 600 N N . GLY A 1 85 ? -11.374 4.106 16.415 1.00 61.06 85 GLY A N 1
ATOM 601 C CA . GLY A 1 85 ? -12.716 3.773 16.887 1.00 61.06 85 GLY A CA 1
ATOM 602 C C . GLY A 1 85 ? -12.974 2.278 16.934 1.00 61.06 85 GLY A C 1
ATOM 603 O O . GLY A 1 85 ? -13.442 1.762 17.950 1.00 61.06 85 GLY A O 1
ATOM 604 N N . ARG A 1 86 ? -12.583 1.550 15.883 1.00 63.34 86 ARG A N 1
ATOM 605 C CA . ARG A 1 86 ? -12.654 0.082 15.881 1.00 63.34 86 ARG A CA 1
ATOM 606 C C . ARG A 1 86 ? -11.771 -0.530 16.963 1.00 63.34 86 ARG A C 1
ATOM 608 O O . ARG A 1 86 ? -12.197 -1.473 17.621 1.00 63.34 86 ARG A O 1
ATOM 615 N N . VAL A 1 87 ? -10.572 0.009 17.174 1.00 64.81 87 VAL A N 1
ATOM 616 C CA . VAL A 1 87 ? -9.628 -0.465 18.199 1.00 64.81 87 VAL A CA 1
ATOM 617 C C . VAL A 1 87 ? -10.194 -0.277 19.601 1.00 64.81 87 VAL A C 1
ATOM 619 O O . VAL A 1 87 ? -10.132 -1.198 20.414 1.00 64.81 87 VAL A O 1
ATOM 622 N N . ALA A 1 88 ? -10.803 0.873 19.876 1.00 60.97 88 ALA A N 1
ATOM 623 C CA . ALA A 1 88 ? -11.423 1.139 21.164 1.00 60.97 88 ALA A CA 1
ATOM 624 C C . ALA A 1 88 ? -12.645 0.241 21.420 1.00 60.97 88 ALA A C 1
ATOM 626 O O . ALA A 1 88 ? -12.814 -0.275 22.522 1.00 60.97 88 ALA A O 1
ATOM 627 N N . VAL A 1 89 ? -13.457 -0.028 20.397 1.00 61.41 89 VAL A N 1
ATOM 628 C CA . VAL A 1 89 ? -14.590 -0.963 20.497 1.00 61.41 89 VAL A CA 1
ATOM 629 C C . VAL A 1 89 ? -14.115 -2.390 20.702 1.00 61.41 89 VAL A C 1
ATOM 631 O O . VAL A 1 89 ? -14.626 -3.076 21.582 1.00 61.41 89 VAL A O 1
ATOM 634 N N . ALA A 1 90 ? -13.111 -2.830 19.945 1.00 60.84 90 ALA A N 1
ATOM 63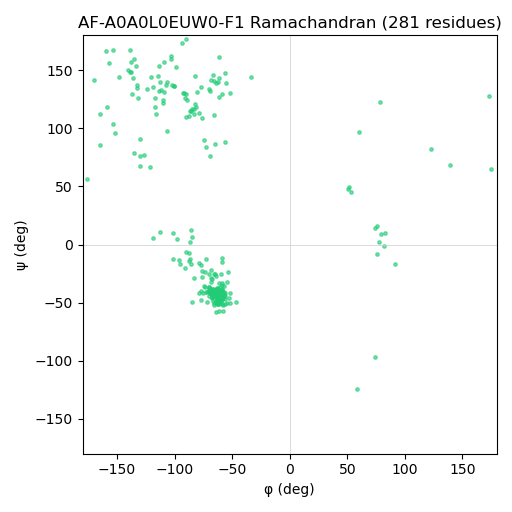5 C CA . ALA A 1 90 ? -12.501 -4.135 20.142 1.00 60.84 90 ALA A CA 1
ATOM 636 C C . ALA A 1 90 ? -11.958 -4.266 21.571 1.00 60.84 90 ALA A C 1
ATOM 638 O O . ALA A 1 90 ? -12.214 -5.274 22.224 1.00 60.84 90 ALA A O 1
ATOM 639 N N . ALA A 1 91 ? -11.307 -3.227 22.104 1.00 62.09 91 ALA A N 1
ATOM 640 C CA . ALA A 1 91 ? -10.849 -3.197 23.489 1.00 62.09 91 ALA A CA 1
ATOM 641 C C . ALA A 1 91 ? -12.005 -3.316 24.497 1.00 62.09 91 ALA A C 1
ATOM 643 O O . ALA A 1 91 ? -11.917 -4.089 25.450 1.00 62.09 91 ALA A O 1
ATOM 644 N N . LEU A 1 92 ? -13.113 -2.604 24.286 1.00 58.28 92 LEU A N 1
ATOM 645 C CA . LEU A 1 92 ? -14.297 -2.725 25.141 1.00 58.28 92 LEU A CA 1
ATOM 646 C C . LEU A 1 92 ? -14.875 -4.149 25.093 1.00 58.28 92 LEU A C 1
ATOM 648 O O . LEU A 1 92 ? -15.093 -4.753 26.141 1.00 58.28 92 LEU A O 1
ATOM 652 N N . VAL A 1 93 ? -15.048 -4.714 23.894 1.00 57.72 93 VAL A N 1
ATOM 653 C CA . VAL A 1 93 ? -15.578 -6.071 23.684 1.00 57.72 93 VAL A CA 1
ATOM 654 C C . VAL A 1 93 ? -14.673 -7.127 24.316 1.00 57.72 93 VAL A C 1
ATOM 656 O O . VAL A 1 93 ? -15.146 -7.955 25.091 1.00 57.72 93 VAL A O 1
ATOM 659 N N . GLY A 1 94 ? -13.368 -7.086 24.041 1.00 54.44 94 GLY A N 1
ATOM 660 C CA . GLY A 1 94 ? -12.405 -8.034 24.598 1.00 54.44 94 GLY A CA 1
ATOM 661 C C . GLY A 1 94 ? -12.265 -7.911 26.110 1.00 54.44 94 GLY A C 1
ATOM 662 O O . GLY A 1 94 ? -12.181 -8.920 26.810 1.00 54.44 94 GLY A O 1
ATOM 663 N N . GLY A 1 95 ? -12.284 -6.684 26.639 1.00 56.69 95 GLY A N 1
ATOM 664 C CA . GLY A 1 95 ? -12.236 -6.439 28.076 1.00 56.69 95 GLY A CA 1
ATOM 665 C C . GLY A 1 95 ? -13.454 -7.010 28.788 1.00 56.69 95 GLY A C 1
ATOM 666 O O . GLY A 1 95 ? -13.311 -7.700 29.799 1.00 56.69 95 GLY A O 1
ATOM 667 N N . THR A 1 96 ? -14.646 -6.800 28.232 1.00 54.00 96 THR A N 1
ATOM 668 C CA . THR A 1 96 ? -15.869 -7.417 28.742 1.00 54.00 96 THR A CA 1
ATOM 669 C C . THR A 1 96 ? -15.820 -8.936 28.641 1.00 54.00 96 THR A C 1
ATOM 671 O O . THR A 1 96 ? -16.105 -9.597 29.636 1.00 54.00 96 THR A O 1
ATOM 674 N N . ALA A 1 97 ? -15.464 -9.496 27.482 1.00 49.59 97 ALA A N 1
ATOM 675 C CA . ALA A 1 97 ? -15.400 -10.944 27.290 1.00 49.59 97 ALA A CA 1
ATOM 676 C C . ALA A 1 97 ? -14.466 -11.600 28.319 1.00 49.59 97 ALA A C 1
ATOM 678 O O . ALA A 1 97 ? -14.840 -12.594 28.935 1.00 49.59 97 ALA A O 1
ATOM 679 N N . SER A 1 98 ? -13.315 -10.973 28.589 1.00 54.44 98 SER A N 1
ATOM 680 C CA . SER A 1 98 ? -12.386 -11.395 29.641 1.00 54.44 98 SER A CA 1
ATOM 681 C C . SER A 1 98 ? -13.032 -11.360 31.027 1.00 54.44 98 SER A C 1
ATOM 683 O O . SER A 1 98 ? -12.956 -12.349 31.743 1.00 54.44 98 SER A O 1
ATOM 685 N N . VAL A 1 99 ? -13.736 -10.286 31.404 1.00 53.00 99 VAL A N 1
ATOM 686 C CA . VAL A 1 99 ? -14.446 -10.228 32.700 1.00 53.00 99 VAL A CA 1
ATOM 687 C C . VAL A 1 99 ? -15.521 -11.311 32.808 1.00 53.00 99 VAL A C 1
ATOM 689 O O . VAL A 1 99 ? -15.649 -11.938 33.858 1.00 53.00 99 VAL A O 1
ATOM 692 N N . ILE A 1 100 ? -16.276 -11.558 31.733 1.00 52.19 100 ILE A N 1
ATOM 693 C CA . ILE A 1 100 ? -17.300 -12.612 31.689 1.00 52.19 100 ILE A CA 1
ATOM 694 C C . ILE A 1 100 ? -16.667 -13.990 31.908 1.00 52.19 100 ILE A C 1
ATOM 696 O O . ILE A 1 100 ? -17.227 -14.803 32.642 1.00 52.19 100 ILE A O 1
ATOM 700 N N . SER A 1 101 ? -15.494 -14.240 31.324 1.00 51.97 101 SER A N 1
ATOM 701 C CA . SER A 1 101 ? -14.761 -15.500 31.463 1.00 51.97 101 SER A CA 1
ATOM 702 C C . SER A 1 101 ? -13.854 -15.568 32.705 1.00 51.97 101 SER A C 1
ATOM 704 O O . SER A 1 101 ? -13.007 -16.453 32.780 1.00 51.97 101 SER A O 1
ATOM 706 N N . GLY A 1 102 ? -13.988 -14.644 33.668 1.00 60.62 102 GLY A N 1
ATOM 707 C CA . GLY A 1 102 ? -13.225 -14.645 34.929 1.00 60.62 102 GLY A CA 1
ATOM 708 C C . GLY A 1 102 ? -11.819 -14.027 34.864 1.00 60.62 102 GLY A C 1
ATOM 709 O O . GLY A 1 102 ? -11.044 -14.133 35.811 1.00 60.62 102 GLY A O 1
ATOM 710 N N . GLY A 1 103 ? -11.474 -13.373 33.759 1.00 55.09 103 GLY A N 1
ATOM 711 C CA . GLY A 1 103 ? -10.224 -12.649 33.543 1.00 55.09 103 GLY A CA 1
ATOM 712 C C . GLY A 1 103 ? -10.295 -11.152 33.880 1.00 55.09 103 GLY A C 1
ATOM 713 O O . GLY A 1 103 ? -11.344 -10.573 34.160 1.00 55.09 103 GLY A O 1
ATOM 714 N N . LYS A 1 104 ? -9.138 -10.479 33.836 1.00 63.75 104 LYS A N 1
ATOM 715 C CA . LYS A 1 104 ? -9.040 -9.024 34.057 1.00 63.75 104 LYS A CA 1
ATOM 716 C C . LYS A 1 104 ? -9.496 -8.263 32.811 1.00 63.75 104 LYS A C 1
ATOM 718 O O . LYS A 1 104 ? -9.035 -8.566 31.707 1.00 63.75 104 LYS A O 1
ATOM 723 N N . PHE A 1 105 ? -10.303 -7.215 32.996 1.00 60.72 105 PHE A N 1
ATOM 724 C CA . PHE A 1 105 ? -10.760 -6.339 31.907 1.00 60.72 105 PHE A CA 1
ATOM 725 C C . PHE A 1 105 ? -9.594 -5.811 31.061 1.00 60.72 105 PHE A C 1
ATOM 727 O O . PHE A 1 105 ? -9.584 -5.965 29.846 1.00 60.72 105 PHE A O 1
ATOM 734 N N . ALA A 1 106 ? -8.560 -5.264 31.709 1.00 50.78 106 ALA A N 1
ATOM 735 C CA . ALA A 1 106 ? -7.408 -4.683 31.020 1.00 50.78 106 ALA A CA 1
ATOM 736 C C . ALA A 1 106 ? -6.673 -5.685 30.111 1.00 50.78 106 ALA A C 1
ATOM 738 O O . ALA A 1 106 ? -6.168 -5.296 29.061 1.00 50.78 106 ALA A O 1
ATOM 739 N N . ASN A 1 107 ? -6.630 -6.967 30.486 1.00 53.03 107 ASN A N 1
ATOM 740 C CA . ASN A 1 107 ? -5.957 -7.994 29.692 1.00 53.03 107 ASN A CA 1
ATOM 741 C C . ASN A 1 107 ? -6.752 -8.301 28.419 1.00 53.03 107 ASN A C 1
ATOM 743 O O . ASN A 1 107 ? -6.198 -8.226 27.328 1.00 53.03 107 ASN A O 1
ATOM 747 N N . GLY A 1 108 ? -8.059 -8.548 28.548 1.00 46.41 108 GLY A N 1
ATOM 748 C CA . GLY A 1 108 ? -8.925 -8.779 27.390 1.00 46.41 108 GLY A CA 1
ATOM 749 C C . GLY A 1 108 ? -9.015 -7.571 26.464 1.00 46.41 108 GLY A C 1
ATOM 750 O O . GLY A 1 108 ? -9.002 -7.719 25.243 1.00 46.41 108 GLY A O 1
ATOM 751 N N . ALA A 1 109 ? -9.038 -6.369 27.043 1.00 62.16 109 ALA A N 1
ATOM 752 C CA . ALA A 1 109 ? -9.082 -5.130 26.287 1.00 62.16 109 ALA A CA 1
ATOM 753 C C . ALA A 1 109 ? -7.824 -4.945 25.440 1.00 62.16 109 ALA A C 1
ATOM 755 O O . ALA A 1 109 ? -7.925 -4.716 24.239 1.00 62.16 109 ALA A O 1
ATOM 756 N N . ARG A 1 110 ? -6.636 -5.120 26.034 1.00 54.84 110 ARG A N 1
ATOM 757 C CA . ARG A 1 110 ? -5.360 -5.046 25.307 1.00 54.84 110 ARG A CA 1
ATOM 758 C C . ARG A 1 110 ? -5.288 -6.076 24.186 1.00 54.84 110 ARG A C 1
ATOM 760 O O . ARG A 1 110 ? -4.958 -5.708 23.064 1.00 54.84 110 ARG A O 1
ATOM 767 N N . THR A 1 111 ? -5.633 -7.333 24.465 1.00 60.72 111 THR A N 1
ATOM 768 C CA . THR A 1 111 ? -5.594 -8.408 23.464 1.00 60.72 111 THR A CA 1
ATOM 769 C C . THR A 1 111 ? -6.480 -8.095 22.260 1.00 60.72 111 THR A C 1
ATOM 771 O O . THR A 1 111 ? -6.031 -8.214 21.123 1.00 60.72 111 THR A O 1
ATOM 774 N N . ALA A 1 112 ? -7.715 -7.646 22.484 1.00 59.69 112 ALA A N 1
ATOM 775 C CA . ALA A 1 112 ? -8.637 -7.360 21.392 1.00 59.69 112 ALA A CA 1
ATOM 776 C C . ALA A 1 112 ? -8.305 -6.061 20.636 1.00 59.69 112 ALA A C 1
ATOM 778 O O . ALA A 1 112 ? -8.428 -6.032 19.413 1.00 59.69 112 ALA A O 1
ATOM 779 N N . ALA A 1 113 ? -7.823 -5.013 21.319 1.00 63.44 113 ALA A N 1
ATOM 780 C CA . ALA A 1 113 ? -7.347 -3.798 20.649 1.00 63.44 113 ALA A CA 1
ATOM 781 C C . ALA A 1 113 ? -6.156 -4.101 19.727 1.00 63.44 113 ALA A C 1
ATOM 783 O O . ALA A 1 113 ? -6.132 -3.661 18.579 1.00 63.44 113 ALA A O 1
ATOM 784 N N . LEU A 1 114 ? -5.195 -4.894 20.216 1.00 58.69 114 LEU A N 1
ATOM 785 C CA . LEU A 1 114 ? -4.037 -5.327 19.435 1.00 58.69 114 LEU A CA 1
ATOM 786 C C . LEU A 1 114 ? -4.452 -6.196 18.250 1.00 58.69 114 LEU A C 1
ATOM 788 O O . LEU A 1 114 ? -3.976 -5.967 17.146 1.00 58.69 114 LEU A O 1
ATOM 792 N N . ALA A 1 115 ? -5.375 -7.140 18.441 1.00 60.78 115 ALA A N 1
ATOM 793 C CA . ALA A 1 115 ? -5.901 -7.946 17.342 1.00 60.78 115 ALA A CA 1
ATOM 794 C C . ALA A 1 115 ? -6.567 -7.076 16.262 1.00 60.78 115 ALA A C 1
ATOM 796 O O . ALA A 1 115 ? -6.357 -7.295 15.071 1.00 60.78 115 ALA A O 1
ATOM 797 N N . GLN A 1 116 ? -7.324 -6.051 16.660 1.00 66.44 116 GLN A N 1
ATOM 798 C CA . GLN A 1 116 ? -7.962 -5.131 15.721 1.00 66.44 116 GLN A CA 1
ATOM 799 C C . GLN A 1 116 ? -6.954 -4.242 14.976 1.00 66.44 116 GLN A C 1
ATOM 801 O O . GLN A 1 116 ? -7.125 -4.025 13.775 1.00 66.44 116 GLN A O 1
ATOM 806 N N . LEU A 1 117 ? -5.914 -3.750 15.660 1.00 61.94 117 LEU A N 1
ATOM 807 C CA . LEU A 1 117 ? -4.805 -3.021 15.033 1.00 61.94 117 LEU A CA 1
ATOM 808 C C . LEU A 1 117 ? -4.070 -3.910 14.027 1.00 61.94 117 LEU A C 1
ATOM 810 O O . LEU A 1 117 ? -3.950 -3.541 12.863 1.00 61.94 117 LEU A O 1
ATOM 814 N N . LEU A 1 118 ? -3.676 -5.115 14.448 1.00 57.16 118 LEU A N 1
ATOM 815 C CA . LEU A 1 118 ? -2.983 -6.085 13.602 1.00 57.16 118 LEU A CA 1
ATOM 816 C C . LEU A 1 118 ? -3.811 -6.468 12.375 1.00 57.16 118 LEU A C 1
ATOM 818 O O . LEU A 1 118 ? -3.257 -6.600 11.290 1.00 57.16 118 LEU A O 1
ATOM 822 N N . ASN A 1 119 ? -5.132 -6.604 12.504 1.00 63.72 119 ASN A N 1
ATOM 823 C CA . ASN A 1 119 ? -6.003 -6.900 11.366 1.00 63.72 119 ASN A CA 1
ATOM 824 C C . ASN A 1 119 ? -6.081 -5.736 10.366 1.00 63.72 119 ASN A C 1
ATOM 826 O O . ASN A 1 119 ? -6.030 -5.976 9.159 1.00 63.72 119 ASN A O 1
ATOM 830 N N . ALA A 1 120 ? -6.167 -4.489 10.843 1.00 63.09 120 ALA A N 1
ATOM 831 C CA . ALA A 1 120 ? -6.192 -3.307 9.979 1.00 63.09 120 ALA A CA 1
ATOM 832 C C . ALA A 1 120 ? -4.847 -3.092 9.261 1.00 63.09 120 ALA A C 1
ATOM 834 O O . ALA A 1 120 ? -4.816 -2.821 8.058 1.00 63.09 120 ALA A O 1
ATOM 835 N N . GLU A 1 121 ? -3.733 -3.270 9.974 1.00 63.75 121 GLU A N 1
ATOM 836 C CA . GLU A 1 121 ? -2.391 -3.213 9.391 1.00 63.75 121 GLU A CA 1
ATOM 837 C C . GLU A 1 121 ? -2.152 -4.366 8.410 1.00 63.75 121 GLU A C 1
ATOM 839 O O . GLU A 1 121 ? -1.635 -4.148 7.314 1.00 63.75 121 GLU A O 1
ATOM 844 N N . ALA A 1 122 ? -2.601 -5.580 8.741 1.00 67.31 122 ALA A N 1
ATOM 845 C CA . ALA A 1 122 ? -2.509 -6.732 7.852 1.00 67.31 122 ALA A CA 1
ATOM 846 C C . ALA A 1 122 ? -3.313 -6.530 6.562 1.00 67.31 122 ALA A C 1
ATOM 848 O O . ALA A 1 122 ? -2.864 -6.947 5.496 1.00 67.31 122 ALA A O 1
ATOM 849 N N . GLU A 1 123 ? -4.482 -5.892 6.619 1.00 73.19 123 GLU A N 1
ATOM 850 C CA . GLU A 1 123 ? -5.253 -5.555 5.421 1.00 73.19 123 GLU A CA 1
ATOM 851 C C . GLU A 1 123 ? -4.543 -4.499 4.567 1.00 73.19 123 GLU A C 1
ATOM 853 O O . GLU A 1 123 ? -4.416 -4.680 3.355 1.00 73.19 123 GLU A O 1
ATOM 858 N N . ALA A 1 124 ? -4.013 -3.435 5.182 1.00 74.44 124 ALA A N 1
ATOM 859 C CA . ALA A 1 124 ? -3.229 -2.426 4.470 1.00 74.44 124 ALA A CA 1
ATOM 860 C C . ALA A 1 124 ? -1.997 -3.034 3.784 1.00 74.44 124 ALA A C 1
ATOM 862 O O . ALA A 1 124 ? -1.749 -2.763 2.607 1.00 74.44 124 ALA A O 1
ATOM 863 N N . PHE A 1 125 ? -1.288 -3.918 4.486 1.00 77.75 125 PHE A N 1
ATOM 864 C CA . PHE A 1 125 ? -0.148 -4.653 3.953 1.00 77.75 125 PHE A CA 1
ATOM 865 C C . PHE A 1 125 ? -0.545 -5.584 2.800 1.00 77.75 125 PHE A C 1
ATOM 867 O O . PHE A 1 125 ? 0.075 -5.560 1.737 1.00 77.75 125 PHE A O 1
ATOM 874 N N . ARG A 1 126 ? -1.609 -6.384 2.968 1.00 83.88 126 ARG A N 1
ATOM 875 C CA . ARG A 1 126 ? -2.121 -7.281 1.917 1.00 83.88 126 ARG A CA 1
ATOM 876 C C . ARG A 1 126 ? -2.531 -6.512 0.668 1.00 83.88 126 ARG A C 1
ATOM 878 O O . ARG A 1 126 ? -2.204 -6.945 -0.434 1.00 83.88 126 ARG A O 1
ATOM 885 N N . ARG A 1 127 ? -3.213 -5.377 0.834 1.00 88.81 127 ARG A N 1
ATOM 886 C CA . ARG A 1 127 ? -3.634 -4.511 -0.269 1.00 88.81 127 ARG A CA 1
ATOM 887 C C . ARG A 1 127 ? -2.443 -3.880 -0.983 1.00 88.81 127 ARG A C 1
ATOM 889 O O . ARG A 1 127 ? -2.422 -3.896 -2.206 1.00 88.81 127 ARG A O 1
ATOM 896 N N . GLY A 1 128 ? -1.452 -3.370 -0.250 1.00 90.00 128 GLY A N 1
ATOM 897 C CA . GLY A 1 128 ? -0.221 -2.848 -0.853 1.00 90.00 128 GLY A CA 1
ATOM 898 C C . GLY A 1 128 ? 0.509 -3.921 -1.659 1.00 90.00 128 GLY A C 1
ATOM 899 O O . GLY A 1 128 ? 0.782 -3.735 -2.840 1.00 90.00 128 GLY A O 1
ATOM 900 N N . LYS A 1 129 ? 0.691 -5.112 -1.078 1.00 92.81 129 LYS A N 1
ATOM 901 C CA . LYS A 1 129 ? 1.284 -6.256 -1.784 1.00 92.81 129 LYS A CA 1
ATOM 902 C C . LYS A 1 129 ? 0.490 -6.650 -3.032 1.00 92.81 129 LYS A C 1
ATOM 904 O O . LYS A 1 129 ? 1.078 -7.011 -4.046 1.00 92.81 129 LYS A O 1
ATOM 909 N N . LEU A 1 130 ? -0.839 -6.604 -2.967 1.00 94.81 130 LEU A N 1
ATOM 910 C CA . LEU A 1 130 ? -1.700 -6.865 -4.116 1.00 94.81 130 LEU A CA 1
ATOM 911 C C . LEU A 1 130 ? -1.518 -5.804 -5.209 1.00 94.81 130 LEU A C 1
ATOM 913 O O . LEU A 1 130 ? -1.370 -6.184 -6.365 1.00 94.81 130 LEU A O 1
ATOM 917 N N . ALA A 1 131 ? -1.457 -4.518 -4.848 1.00 96.44 131 ALA A N 1
ATOM 918 C CA . ALA A 1 131 ? -1.203 -3.427 -5.788 1.00 96.44 131 ALA A CA 1
ATOM 919 C C . ALA A 1 131 ? 0.126 -3.623 -6.537 1.00 96.44 131 ALA A C 1
ATOM 921 O O . ALA A 1 131 ? 0.188 -3.425 -7.747 1.00 96.44 131 ALA A O 1
ATOM 922 N N . HIS A 1 132 ? 1.173 -4.079 -5.846 1.00 97.12 132 HIS A N 1
ATOM 923 C CA . HIS A 1 132 ? 2.455 -4.382 -6.483 1.00 97.12 132 HIS A CA 1
ATOM 924 C C . HIS A 1 132 ? 2.316 -5.551 -7.453 1.00 97.12 132 HIS A C 1
ATOM 926 O O . HIS A 1 132 ? 2.616 -5.417 -8.639 1.00 97.12 132 HIS A O 1
ATOM 932 N N . LYS A 1 133 ? 1.750 -6.664 -6.979 1.00 96.81 133 LYS A N 1
ATOM 933 C CA . LYS A 1 133 ? 1.596 -7.879 -7.781 1.00 96.81 133 LYS A CA 1
ATOM 934 C C . LYS A 1 133 ? 0.811 -7.666 -9.067 1.00 96.81 133 LYS A C 1
ATOM 936 O O . LYS A 1 133 ? 1.204 -8.215 -10.092 1.00 96.81 133 LYS A O 1
ATOM 941 N N . VAL A 1 134 ? -0.302 -6.929 -9.027 1.00 97.75 134 VAL A N 1
ATOM 942 C CA . VAL A 1 134 ? -1.143 -6.771 -10.225 1.00 97.75 134 VAL A CA 1
ATOM 943 C C . VAL A 1 134 ? -0.453 -5.917 -11.287 1.00 97.75 134 VAL A C 1
ATOM 945 O O . VAL A 1 134 ? -0.481 -6.301 -12.454 1.00 97.75 134 VAL A O 1
ATOM 948 N N . LEU A 1 135 ? 0.242 -4.835 -10.907 1.00 98.25 135 LEU A N 1
ATOM 949 C CA . LEU A 1 135 ? 1.018 -4.045 -11.866 1.00 98.25 135 LEU A CA 1
ATOM 950 C C . LEU A 1 135 ? 2.212 -4.841 -12.403 1.00 98.25 135 LEU A C 1
ATOM 952 O O . LEU A 1 135 ? 2.415 -4.898 -13.611 1.00 98.25 135 LEU A O 1
ATOM 956 N N . GLN A 1 136 ? 2.969 -5.506 -11.525 1.00 97.88 136 GLN A N 1
ATOM 957 C CA . GLN A 1 136 ? 4.100 -6.354 -11.915 1.00 97.88 136 GLN A CA 1
ATOM 958 C C . GLN A 1 136 ? 3.669 -7.443 -12.909 1.00 97.88 136 GLN A C 1
ATOM 960 O O . GLN A 1 136 ? 4.349 -7.674 -13.909 1.00 97.88 136 GLN A O 1
ATOM 965 N N . ALA A 1 137 ? 2.535 -8.103 -12.658 1.00 97.62 137 ALA A N 1
ATOM 966 C CA . ALA A 1 137 ? 1.981 -9.112 -13.555 1.00 97.62 137 ALA A CA 1
ATOM 967 C C . ALA A 1 137 ? 1.561 -8.512 -14.902 1.00 97.62 137 ALA A C 1
ATOM 969 O O . ALA A 1 137 ? 1.862 -9.094 -15.942 1.00 97.62 137 ALA A O 1
ATOM 970 N N . GLU A 1 138 ? 0.914 -7.344 -14.895 1.00 97.69 138 GLU A N 1
ATOM 971 C CA . GLU A 1 138 ? 0.507 -6.665 -16.124 1.00 97.69 138 GLU A CA 1
ATOM 972 C C . GLU A 1 138 ? 1.713 -6.261 -16.980 1.00 97.69 138 GLU A C 1
ATOM 974 O O . GLU A 1 138 ? 1.719 -6.523 -18.181 1.00 97.69 138 GLU A O 1
ATOM 979 N N . LEU A 1 139 ? 2.763 -5.694 -16.381 1.00 97.75 139 LEU A N 1
ATOM 980 C CA . LEU A 1 139 ? 3.979 -5.315 -17.107 1.00 97.75 139 LEU A CA 1
ATOM 981 C C . LEU A 1 139 ? 4.697 -6.534 -17.695 1.00 97.75 139 LEU A C 1
ATOM 983 O O . LEU A 1 139 ? 5.032 -6.539 -18.876 1.00 97.75 139 LEU A O 1
ATOM 987 N N . LYS A 1 140 ? 4.853 -7.610 -16.914 1.00 97.56 140 LYS A N 1
ATOM 988 C CA . LYS A 1 140 ? 5.428 -8.876 -17.402 1.00 97.56 140 LYS A CA 1
ATOM 989 C C . LYS A 1 140 ? 4.601 -9.511 -18.518 1.00 97.56 140 LYS A C 1
ATOM 991 O O . LYS A 1 140 ? 5.161 -10.175 -19.382 1.00 97.56 140 LYS A O 1
ATOM 996 N N . ARG A 1 141 ? 3.276 -9.345 -18.493 1.00 96.88 141 ARG A N 1
ATOM 997 C CA . ARG A 1 141 ? 2.378 -9.830 -19.548 1.00 96.88 141 ARG A CA 1
ATOM 998 C C . ARG A 1 141 ? 2.505 -8.990 -20.820 1.00 96.88 141 ARG A C 1
ATOM 1000 O O . ARG A 1 141 ? 2.471 -9.555 -21.908 1.00 96.88 141 ARG A O 1
ATOM 1007 N N . ARG A 1 142 ? 2.615 -7.663 -20.686 1.00 95.38 142 ARG A N 1
ATOM 1008 C CA . ARG A 1 142 ? 2.788 -6.728 -21.812 1.00 95.38 142 ARG A CA 1
ATOM 1009 C C . ARG A 1 142 ? 4.132 -6.902 -22.503 1.00 95.38 142 ARG A C 1
ATOM 1011 O O . ARG A 1 142 ? 4.175 -6.863 -23.726 1.00 95.38 142 ARG A O 1
ATOM 1018 N N . ASP A 1 143 ? 5.191 -7.098 -21.724 1.00 95.62 143 ASP A N 1
ATOM 1019 C CA . ASP A 1 143 ? 6.560 -7.184 -22.225 1.00 95.62 143 ASP A CA 1
ATOM 1020 C C . ASP A 1 143 ? 7.323 -8.353 -21.567 1.00 95.62 143 ASP A C 1
ATOM 1022 O O . ASP A 1 143 ? 8.072 -8.183 -20.589 1.00 95.62 143 ASP A O 1
ATOM 1026 N N . PRO A 1 144 ? 7.071 -9.587 -22.044 1.00 96.62 144 PRO A N 1
ATOM 1027 C CA . PRO A 1 144 ? 7.628 -10.792 -21.449 1.00 96.62 144 PRO A CA 1
ATOM 1028 C C . PRO A 1 144 ? 9.158 -10.796 -21.440 1.00 96.62 144 PRO A C 1
ATOM 1030 O O . PRO A 1 144 ? 9.818 -10.614 -22.459 1.00 96.62 144 PRO A O 1
ATOM 1033 N N . GLY A 1 145 ? 9.732 -11.066 -20.268 1.00 96.56 145 GLY A N 1
ATOM 1034 C CA . GLY A 1 145 ? 11.181 -11.189 -20.097 1.00 96.56 145 GLY A CA 1
ATOM 1035 C C . GLY A 1 145 ? 11.933 -9.866 -19.950 1.00 96.56 145 GLY A C 1
ATOM 1036 O O . GLY A 1 145 ? 13.137 -9.907 -19.727 1.00 96.56 145 GLY A O 1
ATOM 1037 N N . GLN A 1 146 ? 11.259 -8.713 -20.010 1.00 97.69 146 GLN A N 1
ATOM 1038 C CA . GLN A 1 146 ? 11.900 -7.411 -19.790 1.00 97.69 146 GLN A CA 1
ATOM 1039 C C . GLN A 1 146 ? 11.773 -6.893 -18.356 1.00 97.69 146 GLN A C 1
ATOM 1041 O O . GLN A 1 146 ? 12.540 -6.022 -17.953 1.00 97.69 146 GLN A O 1
ATOM 1046 N N . TRP A 1 147 ? 10.857 -7.441 -17.557 1.00 97.88 147 TRP A N 1
ATOM 1047 C CA . TRP A 1 147 ? 10.582 -6.962 -16.202 1.00 97.88 147 TRP A CA 1
ATOM 1048 C C . TRP A 1 147 ? 10.977 -7.982 -15.141 1.00 97.88 147 TRP A C 1
ATOM 1050 O O . TRP A 1 147 ? 10.583 -9.150 -15.197 1.00 97.88 147 TRP A O 1
ATOM 1060 N N . LYS A 1 148 ? 11.697 -7.510 -14.124 1.00 97.19 148 LYS A N 1
ATOM 1061 C CA . LYS A 1 148 ? 11.982 -8.258 -12.900 1.00 97.19 148 LYS A CA 1
ATOM 1062 C C . LYS A 1 148 ? 11.512 -7.453 -11.693 1.00 97.19 148 LYS A C 1
ATOM 1064 O O . LYS A 1 148 ? 11.757 -6.259 -11.612 1.00 97.19 148 LYS A O 1
ATOM 1069 N N . ASP A 1 149 ? 10.822 -8.107 -10.781 1.00 94.75 149 ASP A N 1
ATOM 1070 C CA . ASP A 1 149 ? 10.310 -7.578 -9.519 1.00 94.75 149 ASP A CA 1
ATOM 1071 C C . ASP A 1 149 ? 11.176 -8.031 -8.342 1.00 94.75 149 ASP A C 1
ATOM 1073 O O . ASP A 1 149 ? 11.899 -9.025 -8.452 1.00 94.75 149 ASP A O 1
ATOM 1077 N N . GLU A 1 150 ? 11.086 -7.302 -7.226 1.00 90.19 150 GLU A N 1
ATOM 1078 C CA . GLU A 1 150 ? 11.746 -7.633 -5.951 1.00 90.19 150 GLU A CA 1
ATOM 1079 C C . GLU A 1 150 ? 13.252 -7.910 -6.142 1.00 90.19 150 GLU A C 1
ATOM 1081 O O . GLU A 1 150 ? 13.793 -8.943 -5.734 1.00 90.19 150 GLU A O 1
ATOM 1086 N N . VAL A 1 151 ? 13.942 -7.002 -6.841 1.00 93.81 151 VAL A N 1
ATOM 1087 C CA . VAL A 1 151 ? 15.355 -7.176 -7.201 1.00 93.81 151 VAL A CA 1
ATOM 1088 C C . VAL A 1 151 ? 16.242 -6.666 -6.079 1.00 93.81 151 VAL A C 1
ATOM 1090 O O . VAL A 1 151 ? 16.292 -5.464 -5.825 1.00 93.81 151 VAL A O 1
ATOM 1093 N N . GLU A 1 152 ? 16.987 -7.571 -5.449 1.00 94.25 152 GLU A N 1
ATOM 1094 C CA . GLU A 1 152 ? 18.007 -7.194 -4.473 1.00 94.25 152 GLU A CA 1
ATOM 1095 C C . GLU A 1 152 ? 19.096 -6.334 -5.134 1.00 94.25 152 GLU A C 1
ATOM 1097 O O . GLU A 1 152 ? 19.686 -6.709 -6.152 1.00 94.25 152 GLU A O 1
ATOM 1102 N N . VAL A 1 153 ? 19.361 -5.175 -4.539 1.00 92.75 153 VAL A N 1
ATOM 1103 C CA . VAL A 1 153 ? 20.395 -4.221 -4.938 1.00 92.75 153 VAL A CA 1
ATOM 1104 C C . VAL A 1 153 ? 21.115 -3.674 -3.712 1.00 92.75 153 VAL A C 1
ATOM 1106 O O . VAL A 1 153 ? 20.571 -3.661 -2.604 1.00 92.75 153 VAL A O 1
ATOM 1109 N N . ASN A 1 154 ? 22.340 -3.181 -3.898 1.00 93.31 154 ASN A N 1
ATOM 1110 C CA . ASN A 1 154 ? 23.040 -2.502 -2.812 1.00 93.31 154 ASN A CA 1
ATOM 1111 C C . ASN A 1 154 ? 22.307 -1.199 -2.449 1.00 93.31 154 ASN A C 1
ATOM 1113 O O . ASN A 1 154 ? 21.790 -0.500 -3.317 1.00 93.31 154 ASN A O 1
ATOM 1117 N N . SER A 1 155 ? 22.222 -0.878 -1.165 1.00 90.06 155 SER A N 1
ATOM 1118 C CA . SER A 1 155 ? 21.434 0.244 -0.647 1.00 90.06 155 SER A CA 1
ATOM 1119 C C . SER A 1 155 ? 21.941 0.650 0.728 1.00 90.06 155 SER A C 1
ATOM 1121 O O . SER A 1 155 ? 21.876 -0.145 1.662 1.00 90.06 155 SER A O 1
ATOM 1123 N N . GLN A 1 156 ? 22.416 1.884 0.890 1.00 87.81 156 GLN A N 1
ATOM 1124 C CA . GLN A 1 156 ? 22.898 2.387 2.182 1.00 87.81 156 GLN A CA 1
ATOM 1125 C C . GLN A 1 156 ? 21.760 2.658 3.174 1.00 87.81 156 GLN A C 1
ATOM 1127 O O . GLN A 1 156 ? 22.005 2.836 4.366 1.00 87.81 156 GLN A O 1
ATOM 1132 N N . ARG A 1 157 ? 20.506 2.671 2.709 1.00 86.69 157 ARG A N 1
ATOM 1133 C CA . ARG A 1 157 ? 19.331 2.920 3.550 1.00 86.69 157 ARG A CA 1
ATOM 1134 C C . ARG A 1 157 ? 19.088 1.838 4.606 1.00 86.69 157 ARG A C 1
ATOM 1136 O O . ARG A 1 157 ? 18.461 2.120 5.628 1.00 86.69 157 ARG A O 1
ATOM 1143 N N . THR A 1 158 ? 19.548 0.606 4.391 1.00 80.62 158 THR A N 1
ATOM 1144 C CA . THR A 1 158 ? 19.416 -0.464 5.391 1.00 80.62 158 THR A CA 1
ATOM 1145 C C . THR A 1 158 ? 20.704 -0.638 6.186 1.00 80.62 158 THR A C 1
ATOM 1147 O O . THR A 1 158 ? 21.798 -0.393 5.684 1.00 80.62 158 THR A O 1
ATOM 1150 N N . LYS A 1 159 ? 20.593 -1.133 7.429 1.00 78.56 159 LYS A N 1
ATOM 1151 C CA . LYS A 1 159 ? 21.755 -1.391 8.307 1.00 78.56 159 LYS A CA 1
ATOM 1152 C C . LYS A 1 159 ? 22.824 -2.285 7.661 1.00 78.56 159 LYS A C 1
ATOM 1154 O O . LYS A 1 159 ? 23.977 -2.222 8.065 1.00 78.56 159 LYS A O 1
ATOM 1159 N N . ASN A 1 160 ? 22.434 -3.098 6.675 1.00 77.38 160 ASN A N 1
ATOM 1160 C CA . ASN A 1 160 ? 23.283 -4.104 6.041 1.00 77.38 160 ASN A CA 1
ATOM 1161 C C . ASN A 1 160 ? 23.610 -3.792 4.570 1.00 77.38 160 ASN A C 1
ATOM 1163 O O . ASN A 1 160 ? 24.124 -4.667 3.878 1.00 77.38 160 ASN A O 1
ATOM 1167 N N . GLY A 1 161 ? 23.306 -2.593 4.061 1.00 80.44 161 GLY A N 1
ATOM 1168 C CA . GLY A 1 161 ? 23.740 -2.212 2.715 1.00 80.44 161 GLY A CA 1
ATOM 1169 C C . GLY A 1 161 ? 22.945 -2.845 1.562 1.00 80.44 161 GLY A C 1
ATOM 1170 O O . GLY A 1 161 ? 23.432 -2.838 0.436 1.00 80.44 161 GLY A O 1
ATOM 1171 N N . LYS A 1 162 ? 21.760 -3.419 1.813 1.00 85.31 162 LYS A N 1
ATOM 1172 C CA . LYS A 1 162 ? 20.954 -4.177 0.833 1.00 85.31 162 LYS A CA 1
ATOM 1173 C C . LYS A 1 162 ? 19.492 -3.743 0.853 1.00 85.31 162 LYS A C 1
ATOM 1175 O O . LYS A 1 162 ? 18.912 -3.629 1.932 1.00 85.31 162 LYS A O 1
ATOM 1180 N N . GLY A 1 163 ? 18.888 -3.534 -0.311 1.00 89.44 163 GLY A N 1
ATOM 1181 C CA . GLY A 1 163 ? 17.474 -3.196 -0.474 1.00 89.44 163 GLY A CA 1
ATOM 1182 C C . GLY A 1 163 ? 16.857 -3.939 -1.656 1.00 89.44 163 GLY A C 1
ATOM 1183 O O . GLY A 1 163 ? 17.578 -4.540 -2.445 1.00 89.44 163 GLY A O 1
ATOM 1184 N N . TYR A 1 164 ? 15.531 -3.925 -1.759 1.00 92.50 164 TYR A N 1
ATOM 1185 C CA . TYR A 1 164 ? 14.795 -4.609 -2.821 1.00 92.50 164 TYR A CA 1
ATOM 1186 C C . TYR A 1 164 ? 14.054 -3.573 -3.653 1.00 92.50 164 TYR A C 1
ATOM 1188 O O . TYR A 1 164 ? 13.209 -2.865 -3.116 1.00 92.50 164 TYR A O 1
ATOM 1196 N N . LEU A 1 165 ? 14.400 -3.493 -4.936 1.00 93.94 165 LEU A N 1
ATOM 1197 C CA . LEU A 1 165 ? 13.656 -2.713 -5.916 1.00 93.94 165 LEU A CA 1
ATOM 1198 C C . LEU A 1 165 ? 12.308 -3.368 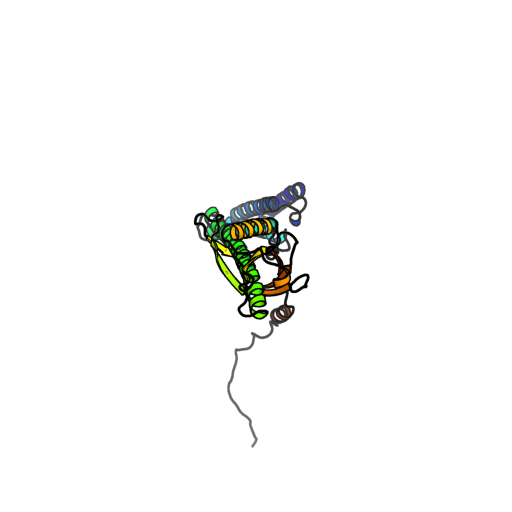-6.173 1.00 93.94 165 LEU A C 1
ATOM 1200 O O . LEU A 1 165 ? 12.267 -4.560 -6.495 1.00 93.94 165 LEU A O 1
ATOM 1204 N N . ASP A 1 166 ? 11.239 -2.579 -6.142 1.00 95.94 166 ASP A N 1
ATOM 1205 C CA . ASP A 1 166 ? 9.905 -3.083 -6.477 1.00 95.94 166 ASP A CA 1
ATOM 1206 C C . ASP A 1 166 ? 9.862 -3.621 -7.920 1.00 95.94 166 ASP A C 1
ATOM 1208 O O . ASP A 1 166 ? 9.274 -4.678 -8.179 1.00 95.94 166 ASP A O 1
ATOM 1212 N N . LEU A 1 167 ? 10.500 -2.910 -8.859 1.00 97.12 167 LEU A N 1
ATOM 1213 C CA . LEU A 1 167 ? 10.541 -3.241 -10.282 1.00 97.12 167 LEU A CA 1
ATOM 1214 C C . LEU A 1 167 ? 11.853 -2.791 -10.943 1.00 97.12 167 LEU A C 1
ATOM 1216 O O . LEU A 1 167 ? 12.405 -1.726 -10.669 1.00 97.12 167 LEU A O 1
ATOM 1220 N N . LYS A 1 168 ? 12.328 -3.597 -11.890 1.00 97.94 168 LYS A N 1
ATOM 1221 C CA . LYS A 1 168 ? 13.481 -3.313 -12.739 1.00 97.94 168 LYS A CA 1
ATOM 1222 C C . LYS A 1 168 ? 13.185 -3.700 -14.180 1.00 97.94 168 LYS A C 1
ATOM 1224 O O . LYS A 1 168 ? 12.798 -4.839 -14.448 1.00 97.94 168 LYS A O 1
ATOM 1229 N N . HIS A 1 169 ? 13.438 -2.779 -15.102 1.00 98.12 169 HIS A N 1
ATOM 1230 C CA . HIS A 1 169 ? 13.457 -3.090 -16.525 1.00 98.12 169 HIS A CA 1
ATOM 1231 C C . HIS A 1 169 ? 14.865 -3.530 -16.942 1.00 98.12 169 HIS A C 1
ATOM 1233 O O . HIS A 1 169 ? 15.855 -2.839 -16.683 1.00 98.12 169 HIS A O 1
ATOM 1239 N N . LEU A 1 170 ? 14.967 -4.715 -17.539 1.00 97.19 170 LEU A N 1
ATOM 1240 C CA . LEU A 1 170 ? 16.220 -5.452 -17.679 1.00 97.19 170 LEU A CA 1
ATOM 1241 C C . LEU A 1 170 ? 17.112 -4.899 -18.788 1.00 97.19 170 LEU A C 1
ATOM 1243 O O . LEU A 1 170 ? 18.290 -4.655 -18.537 1.00 97.19 170 LEU A O 1
ATOM 1247 N N . SER A 1 171 ? 16.573 -4.656 -19.983 1.00 96.12 171 SER A N 1
ATOM 1248 C CA . SER A 1 171 ? 17.384 -4.201 -21.123 1.00 96.12 171 SER A CA 1
ATOM 1249 C C . SER A 1 171 ? 17.899 -2.770 -20.967 1.00 96.12 171 SER A C 1
ATOM 1251 O O . SER A 1 171 ? 19.036 -2.485 -21.336 1.00 96.12 171 SER A O 1
ATOM 1253 N N . SER A 1 172 ? 17.103 -1.871 -20.383 1.00 96.44 172 SER A N 1
ATOM 1254 C CA . SER A 1 172 ? 17.523 -0.482 -20.131 1.00 96.44 172 SER A CA 1
ATOM 1255 C C . SER A 1 172 ? 18.196 -0.271 -18.771 1.00 96.44 172 SER A C 1
ATOM 1257 O O . SER A 1 172 ? 18.725 0.812 -18.517 1.00 96.44 172 SER A O 1
ATOM 1259 N N . ASN A 1 173 ? 18.219 -1.305 -17.922 1.00 97.69 173 ASN A N 1
ATOM 1260 C CA . ASN A 1 173 ? 18.757 -1.270 -16.562 1.00 97.69 173 ASN A CA 1
ATOM 1261 C C . ASN A 1 173 ? 18.151 -0.138 -15.708 1.00 97.69 173 ASN A C 1
ATOM 1263 O O . ASN A 1 173 ? 18.858 0.598 -15.017 1.00 97.69 173 ASN A O 1
ATOM 1267 N N . GLU A 1 174 ? 16.831 0.005 -15.784 1.00 98.12 174 GLU A N 1
ATOM 1268 C CA . GLU A 1 174 ? 16.057 1.070 -15.143 1.00 98.12 174 GLU A CA 1
ATOM 1269 C C . GLU A 1 174 ? 15.351 0.570 -13.875 1.00 98.12 174 GLU A C 1
ATOM 1271 O O . GLU A 1 174 ? 14.785 -0.523 -13.865 1.00 98.12 174 GLU A O 1
ATOM 1276 N N . ALA A 1 175 ? 15.383 1.379 -12.818 1.00 98.06 175 ALA A N 1
ATOM 1277 C CA . ALA A 1 175 ? 14.797 1.124 -11.509 1.00 98.06 175 ALA A CA 1
ATOM 1278 C C . ALA A 1 175 ? 13.463 1.849 -11.336 1.00 98.06 175 ALA A C 1
ATOM 1280 O O . ALA A 1 175 ? 13.349 3.040 -11.639 1.00 98.06 175 ALA A O 1
ATOM 1281 N N . PHE A 1 176 ? 12.490 1.132 -10.782 1.00 98.44 176 PHE A N 1
ATOM 1282 C CA . PHE A 1 176 ? 11.167 1.649 -10.487 1.00 98.44 176 PHE A CA 1
ATOM 1283 C C . PHE A 1 176 ? 10.756 1.275 -9.064 1.00 98.44 176 PHE A C 1
ATOM 1285 O O . PHE A 1 176 ? 10.945 0.138 -8.633 1.00 98.44 176 PHE A O 1
ATOM 1292 N N . GLU A 1 177 ? 10.157 2.231 -8.364 1.00 97.94 177 GLU A N 1
ATOM 1293 C CA . GLU A 1 177 ? 9.525 2.028 -7.063 1.00 97.94 177 GLU A CA 1
ATOM 1294 C C . GLU A 1 177 ? 8.027 2.253 -7.189 1.00 97.94 177 GLU A C 1
ATOM 1296 O O . GLU A 1 177 ? 7.580 3.132 -7.927 1.00 97.94 177 GLU A O 1
ATOM 1301 N N . LEU A 1 178 ? 7.256 1.477 -6.437 1.00 97.75 178 LEU A N 1
ATOM 1302 C CA . LEU A 1 178 ? 5.812 1.593 -6.383 1.00 97.75 178 LEU A CA 1
ATOM 1303 C C . LEU A 1 178 ? 5.391 1.970 -4.965 1.00 97.75 178 LEU A C 1
ATOM 1305 O O . LEU A 1 178 ? 5.770 1.324 -3.986 1.00 97.75 178 LEU A O 1
ATOM 1309 N N . LYS A 1 179 ? 4.621 3.052 -4.831 1.00 95.62 179 LYS A N 1
ATOM 1310 C CA . LYS A 1 179 ? 4.192 3.553 -3.519 1.00 95.62 179 LYS A CA 1
ATOM 1311 C C . LYS A 1 179 ? 2.735 4.008 -3.536 1.00 95.62 179 LYS A C 1
ATOM 1313 O O . LYS A 1 179 ? 2.258 4.501 -4.553 1.00 95.62 179 LYS A O 1
ATOM 1318 N N . PRO A 1 180 ? 2.001 3.887 -2.417 1.00 93.81 180 PRO A N 1
ATOM 1319 C CA . PRO A 1 180 ? 0.696 4.527 -2.316 1.00 93.81 180 PRO A CA 1
ATOM 1320 C C . PRO A 1 180 ? 0.858 6.047 -2.454 1.00 93.81 180 PRO A C 1
ATOM 1322 O O . PRO A 1 180 ? 1.831 6.606 -1.936 1.00 93.81 180 PRO A O 1
ATOM 1325 N N . ASN A 1 181 ? -0.096 6.717 -3.104 1.00 94.81 181 ASN A N 1
ATOM 1326 C CA . ASN A 1 181 ? -0.053 8.166 -3.281 1.00 94.81 181 ASN A CA 1
ATOM 1327 C C . ASN A 1 181 ? -0.358 8.910 -1.966 1.00 94.81 181 ASN A C 1
ATOM 1329 O O . ASN A 1 181 ? -1.480 9.303 -1.658 1.00 94.81 181 ASN A O 1
ATOM 1333 N N . ASN A 1 182 ? 0.669 9.075 -1.142 1.00 87.19 182 ASN A N 1
ATOM 1334 C CA . ASN A 1 182 ? 0.658 9.942 0.026 1.00 87.19 182 ASN A CA 1
ATOM 1335 C C . ASN A 1 182 ? 2.082 10.411 0.336 1.00 87.19 182 ASN A C 1
ATOM 1337 O O . ASN A 1 182 ? 3.059 9.853 -0.165 1.00 87.19 182 ASN A O 1
ATOM 1341 N N . TYR A 1 183 ? 2.202 11.416 1.205 1.00 83.19 183 TYR A N 1
ATOM 1342 C CA . TYR A 1 183 ? 3.487 12.025 1.552 1.00 83.19 183 TYR A CA 1
ATOM 1343 C C . TYR A 1 183 ? 4.548 11.005 2.003 1.00 83.19 183 TYR A C 1
ATOM 1345 O O . TYR A 1 183 ? 5.686 11.054 1.541 1.00 83.19 183 TYR A O 1
ATOM 1353 N N . ALA A 1 184 ? 4.183 10.061 2.879 1.00 81.75 184 ALA A N 1
ATOM 1354 C CA . ALA A 1 184 ? 5.118 9.059 3.389 1.00 81.75 184 ALA A CA 1
ATOM 1355 C C . ALA A 1 184 ? 5.578 8.095 2.285 1.00 81.75 184 ALA A C 1
ATOM 1357 O O . ALA A 1 184 ? 6.772 7.818 2.171 1.00 81.75 184 ALA A O 1
ATOM 1358 N N . GLY A 1 185 ? 4.644 7.634 1.448 1.00 84.69 185 GLY A N 1
ATOM 1359 C CA . GLY A 1 185 ? 4.914 6.796 0.285 1.00 84.69 185 GLY A CA 1
ATOM 1360 C C . GLY A 1 185 ? 5.870 7.483 -0.683 1.00 84.69 185 GLY A C 1
ATOM 1361 O O . GLY A 1 185 ? 6.962 6.967 -0.915 1.00 84.69 185 GLY A O 1
ATOM 1362 N N . ALA A 1 186 ? 5.511 8.679 -1.154 1.00 89.62 186 ALA A N 1
ATOM 1363 C CA . ALA A 1 186 ? 6.307 9.446 -2.108 1.00 89.62 186 ALA A CA 1
ATOM 1364 C C . ALA A 1 186 ? 7.718 9.739 -1.579 1.00 89.62 186 ALA A C 1
ATOM 1366 O O . ALA A 1 186 ? 8.703 9.384 -2.224 1.00 89.62 186 ALA A O 1
ATOM 1367 N N . LYS A 1 187 ? 7.830 10.291 -0.363 1.00 91.19 187 LYS A N 1
ATOM 1368 C CA . LYS A 1 187 ? 9.128 10.563 0.269 1.00 91.19 187 LYS A CA 1
ATOM 1369 C C . LYS A 1 187 ? 9.981 9.298 0.361 1.00 91.19 187 LYS A C 1
ATOM 1371 O O . LYS A 1 187 ? 11.151 9.314 -0.011 1.00 91.19 187 LYS A O 1
ATOM 1376 N N . SER A 1 188 ? 9.390 8.192 0.820 1.00 90.31 188 SER A N 1
ATOM 1377 C CA . SER A 1 188 ? 10.122 6.937 0.968 1.00 90.31 188 SER A CA 1
ATOM 1378 C C . SER A 1 188 ? 10.599 6.370 -0.371 1.00 90.31 188 SER A C 1
ATOM 1380 O O . SER A 1 188 ? 11.739 5.920 -0.430 1.00 90.31 188 SER A O 1
ATOM 1382 N N . GLY A 1 189 ? 9.787 6.425 -1.431 1.00 95.25 189 GLY A N 1
ATOM 1383 C CA . GLY A 1 189 ? 10.167 5.941 -2.760 1.00 95.25 189 GLY A CA 1
ATOM 1384 C C . GLY A 1 189 ? 11.289 6.771 -3.382 1.00 95.25 189 GLY A C 1
ATOM 1385 O O . GLY A 1 189 ? 12.241 6.211 -3.917 1.00 95.25 189 GLY A O 1
ATOM 1386 N N . ILE A 1 190 ? 11.238 8.099 -3.226 1.00 96.69 190 ILE A N 1
ATOM 1387 C CA . ILE A 1 190 ? 12.293 9.018 -3.685 1.00 96.69 190 ILE A CA 1
ATOM 1388 C C . ILE A 1 190 ? 13.630 8.699 -3.010 1.00 96.69 190 ILE A C 1
ATOM 1390 O O . ILE A 1 190 ? 14.657 8.569 -3.675 1.00 96.69 190 ILE A O 1
ATOM 1394 N N . GLU A 1 191 ? 13.628 8.563 -1.683 1.00 95.75 191 GLU A N 1
ATOM 1395 C CA . GLU A 1 191 ? 14.835 8.234 -0.918 1.00 95.75 191 GLU A CA 1
ATOM 1396 C C . GLU A 1 191 ? 15.416 6.875 -1.336 1.00 95.75 191 GLU A C 1
ATOM 1398 O O . GLU A 1 191 ? 16.630 6.741 -1.466 1.00 95.75 191 GLU A O 1
ATOM 1403 N N . GLN A 1 192 ? 14.554 5.881 -1.573 1.00 95.62 192 GLN A N 1
ATOM 1404 C CA . GLN A 1 192 ? 14.935 4.553 -2.062 1.00 95.62 192 GLN A CA 1
ATOM 1405 C C . GLN A 1 192 ? 15.597 4.620 -3.438 1.00 95.62 192 GLN A C 1
ATOM 1407 O O . GLN A 1 192 ? 16.740 4.197 -3.578 1.00 95.62 192 GLN A O 1
ATOM 1412 N N . LEU A 1 193 ? 14.918 5.193 -4.434 1.00 97.56 193 LEU A N 1
ATOM 1413 C CA . LEU A 1 193 ? 15.419 5.274 -5.808 1.00 97.56 193 LEU A CA 1
ATOM 1414 C C . LEU A 1 193 ? 16.775 5.978 -5.890 1.00 97.56 193 LEU A C 1
ATOM 1416 O O . LEU A 1 193 ? 17.686 5.493 -6.565 1.00 97.56 193 LEU A O 1
ATOM 1420 N N . ASN A 1 194 ? 16.930 7.087 -5.166 1.00 97.06 194 ASN A N 1
ATOM 1421 C CA . ASN A 1 194 ? 18.187 7.827 -5.131 1.00 97.06 194 ASN A CA 1
ATOM 1422 C C . ASN A 1 194 ? 19.317 7.022 -4.486 1.00 97.06 194 ASN A C 1
ATOM 1424 O O . ASN A 1 194 ? 20.435 7.010 -5.002 1.00 97.06 194 ASN A O 1
ATOM 1428 N N . ASP A 1 195 ? 19.038 6.316 -3.391 1.00 96.75 195 ASP A N 1
ATOM 1429 C CA . ASP A 1 195 ? 20.022 5.449 -2.744 1.00 96.75 195 ASP A CA 1
ATOM 1430 C C . ASP A 1 195 ? 20.414 4.254 -3.629 1.00 96.75 195 ASP A C 1
ATOM 1432 O O . ASP A 1 195 ? 21.599 3.931 -3.743 1.00 96.75 195 ASP A O 1
ATOM 1436 N N . TYR A 1 196 ? 19.448 3.642 -4.320 1.00 96.50 196 TYR A N 1
ATOM 1437 C CA . TYR A 1 196 ? 19.691 2.530 -5.238 1.00 96.50 196 TYR A CA 1
ATOM 1438 C C . TYR A 1 196 ? 20.575 2.939 -6.410 1.00 96.50 196 TYR A C 1
ATOM 1440 O O . TYR A 1 196 ? 21.577 2.279 -6.680 1.00 96.50 196 TYR A O 1
ATOM 1448 N N . VAL A 1 197 ? 20.258 4.040 -7.088 1.00 96.38 197 VAL A N 1
ATOM 1449 C CA . VAL A 1 197 ? 21.062 4.511 -8.224 1.00 96.38 197 VAL A CA 1
ATOM 1450 C C . VAL A 1 197 ? 22.454 4.955 -7.769 1.00 96.38 197 VAL A C 1
ATOM 1452 O O . VAL A 1 197 ? 23.445 4.621 -8.416 1.00 96.38 197 VAL A O 1
ATOM 1455 N N . LYS A 1 198 ? 22.565 5.629 -6.616 1.00 95.62 198 LYS A N 1
ATOM 1456 C CA . LYS A 1 198 ? 23.862 6.024 -6.045 1.00 95.62 198 LYS A CA 1
ATOM 1457 C C . LYS A 1 198 ? 24.735 4.817 -5.683 1.00 95.62 198 LYS A C 1
ATOM 1459 O O . LYS A 1 198 ? 25.948 4.862 -5.875 1.00 95.62 198 LYS A O 1
ATOM 1464 N N . SER A 1 199 ? 24.133 3.754 -5.151 1.00 95.50 199 SER A N 1
ATOM 1465 C CA . SER A 1 199 ? 24.847 2.572 -4.648 1.00 95.50 199 SER A CA 1
ATOM 1466 C C . SER A 1 199 ? 25.141 1.513 -5.716 1.00 95.50 199 SER A C 1
ATOM 1468 O O . SER A 1 199 ? 25.925 0.599 -5.459 1.00 95.50 199 SER A O 1
ATOM 1470 N N . ASN A 1 200 ? 24.533 1.609 -6.904 1.00 96.38 200 ASN A N 1
ATOM 1471 C CA . ASN A 1 200 ? 24.672 0.621 -7.978 1.00 96.38 200 ASN A CA 1
ATOM 1472 C C . ASN A 1 200 ? 25.025 1.319 -9.301 1.00 96.38 200 ASN A C 1
ATOM 1474 O O . ASN A 1 200 ? 24.125 1.682 -10.065 1.00 96.38 200 ASN A O 1
ATOM 1478 N N . PRO A 1 201 ? 26.326 1.485 -9.607 1.00 93.88 201 PRO A N 1
ATOM 1479 C CA . PRO A 1 201 ? 26.771 2.092 -10.855 1.00 93.88 201 PRO A CA 1
ATOM 1480 C C . PRO A 1 201 ? 26.136 1.428 -12.085 1.00 93.88 201 PRO A C 1
ATOM 1482 O O . PRO A 1 201 ? 26.140 0.206 -12.226 1.00 93.88 201 PRO A O 1
ATOM 1485 N N . GLY A 1 202 ? 25.578 2.248 -12.977 1.00 94.62 202 GLY A N 1
ATOM 1486 C CA . GLY A 1 202 ? 24.918 1.806 -14.208 1.00 94.62 202 GLY A CA 1
ATOM 1487 C C . GLY A 1 202 ? 23.412 1.564 -14.085 1.00 94.62 202 GLY A C 1
ATOM 1488 O O . GLY A 1 202 ? 22.746 1.526 -15.122 1.00 94.62 202 GLY A O 1
ATOM 1489 N N . LEU A 1 203 ? 22.860 1.434 -12.871 1.00 97.38 203 LEU A N 1
ATOM 1490 C CA . LEU A 1 203 ? 21.412 1.456 -12.644 1.00 97.38 203 LEU A CA 1
ATOM 1491 C C . LEU A 1 203 ? 20.889 2.877 -12.885 1.00 97.38 203 LEU A C 1
ATOM 1493 O O . LEU A 1 203 ? 21.483 3.842 -12.411 1.00 97.38 203 LEU A O 1
ATOM 1497 N N . LYS A 1 204 ? 19.789 3.017 -13.623 1.00 97.94 204 LYS A N 1
ATOM 1498 C CA . LYS A 1 204 ? 19.201 4.320 -13.969 1.00 97.94 204 LYS A CA 1
ATOM 1499 C C . LYS A 1 204 ? 17.841 4.485 -13.314 1.00 97.94 204 LYS A C 1
ATOM 1501 O O . LYS A 1 204 ? 17.153 3.498 -13.076 1.00 97.94 204 LYS A O 1
ATOM 1506 N N . LEU A 1 205 ? 17.429 5.726 -13.067 1.00 98.25 205 LEU A N 1
ATOM 1507 C CA . LEU A 1 205 ? 16.034 6.000 -12.726 1.00 98.25 205 LEU A CA 1
ATOM 1508 C C . LEU A 1 205 ? 15.137 5.647 -13.915 1.00 98.25 205 LEU A C 1
ATOM 1510 O O . LEU A 1 205 ? 15.500 5.903 -15.064 1.00 98.25 205 LEU A O 1
ATOM 1514 N N . GLY A 1 206 ? 13.993 5.034 -13.630 1.00 97.81 206 GLY A N 1
ATOM 1515 C CA . GLY A 1 206 ? 13.090 4.541 -14.654 1.00 97.81 206 GLY A CA 1
ATOM 1516 C C . GLY A 1 206 ? 12.400 5.634 -15.459 1.00 97.81 206 GLY A C 1
ATOM 1517 O O . GLY A 1 206 ? 11.982 6.659 -14.919 1.00 97.81 206 GLY A O 1
ATOM 1518 N N . ASN A 1 207 ? 12.244 5.390 -16.760 1.00 97.38 207 ASN A N 1
ATOM 1519 C CA . ASN A 1 207 ? 11.379 6.205 -17.601 1.00 97.38 207 ASN A CA 1
ATOM 1520 C C . ASN A 1 207 ? 9.932 5.710 -17.460 1.00 97.38 207 ASN A C 1
ATOM 1522 O O . ASN A 1 207 ? 9.628 4.572 -17.823 1.00 97.38 207 ASN A O 1
ATOM 1526 N N . LEU A 1 208 ? 9.041 6.554 -16.939 1.00 96.81 208 LEU A N 1
ATOM 1527 C CA . LEU A 1 208 ? 7.652 6.184 -16.662 1.00 96.81 208 LEU A CA 1
ATOM 1528 C C . LEU A 1 208 ? 6.826 5.935 -17.935 1.00 96.81 208 LEU A C 1
ATOM 1530 O O . LEU A 1 208 ? 5.913 5.110 -17.893 1.00 96.81 208 LEU A O 1
ATOM 1534 N N . ASP A 1 209 ? 7.223 6.475 -19.092 1.00 95.56 209 ASP A N 1
ATOM 1535 C CA . ASP A 1 209 ? 6.615 6.110 -20.383 1.00 95.56 209 ASP A CA 1
ATOM 1536 C C . ASP A 1 209 ? 6.761 4.620 -20.695 1.00 95.56 209 ASP A C 1
ATOM 1538 O O . ASP A 1 209 ? 5.936 4.042 -21.396 1.00 95.56 209 ASP A O 1
ATOM 1542 N N . ARG A 1 210 ? 7.773 3.952 -20.138 1.00 95.19 210 ARG A N 1
ATOM 1543 C CA . ARG A 1 210 ? 7.949 2.507 -20.302 1.00 95.19 210 ARG A CA 1
ATOM 1544 C C . ARG A 1 210 ? 6.863 1.696 -19.595 1.00 95.19 210 ARG A C 1
ATOM 1546 O O . ARG A 1 210 ? 6.545 0.586 -20.010 1.00 95.19 210 ARG A O 1
ATOM 1553 N N . VAL A 1 211 ? 6.320 2.246 -18.514 1.00 96.94 211 VAL A N 1
ATOM 1554 C CA . VAL A 1 211 ? 5.243 1.641 -17.729 1.00 96.94 211 VAL A CA 1
ATOM 1555 C C . VAL A 1 211 ? 3.905 1.986 -18.367 1.00 96.94 211 VAL A C 1
ATOM 1557 O O . VAL A 1 211 ? 3.081 1.103 -18.604 1.00 96.94 211 VAL A O 1
ATOM 1560 N N . PHE A 1 212 ? 3.698 3.270 -18.656 1.00 96.94 212 PHE A N 1
ATOM 1561 C CA . PHE A 1 212 ? 2.395 3.794 -19.044 1.00 96.94 212 PHE A CA 1
ATOM 1562 C C . PHE A 1 212 ? 2.140 3.792 -20.553 1.00 96.94 212 PHE A C 1
ATOM 1564 O O . PHE A 1 212 ? 0.983 3.778 -20.964 1.00 96.94 212 PHE A O 1
ATOM 1571 N N . ASN A 1 213 ? 3.189 3.735 -21.377 1.00 93.8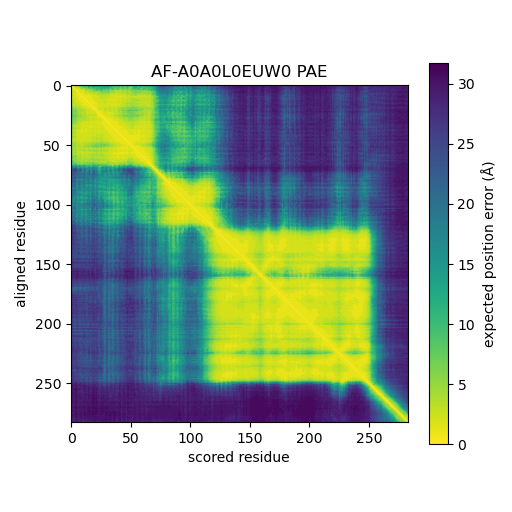1 213 ASN A N 1
ATOM 1572 C CA . ASN A 1 213 ? 3.125 3.723 -22.840 1.00 93.81 213 ASN A CA 1
ATOM 1573 C C . ASN A 1 213 ? 2.243 4.856 -23.402 1.00 93.81 213 ASN A C 1
ATOM 1575 O O . ASN A 1 213 ? 1.346 4.619 -24.212 1.00 93.81 213 ASN A O 1
ATOM 1579 N N . GLY A 1 214 ? 2.457 6.078 -22.900 1.00 92.94 214 GLY A N 1
ATOM 1580 C CA . GLY A 1 214 ? 1.700 7.276 -23.276 1.00 92.94 214 GLY A CA 1
ATOM 1581 C C . GLY A 1 214 ? 0.303 7.401 -22.657 1.00 92.94 214 GLY A C 1
ATOM 1582 O O . GLY A 1 214 ? -0.403 8.353 -22.974 1.00 92.94 214 GLY A O 1
ATOM 1583 N N . ALA A 1 215 ? -0.124 6.470 -21.798 1.00 95.88 215 ALA A N 1
ATOM 1584 C CA . ALA A 1 215 ? -1.367 6.612 -21.045 1.00 95.88 215 ALA A CA 1
ATOM 1585 C C . ALA A 1 215 ? -1.174 7.482 -19.791 1.00 95.88 215 ALA A C 1
ATOM 1587 O O . ALA A 1 215 ? -0.164 7.364 -19.105 1.00 95.88 215 ALA A O 1
ATOM 1588 N N . ASP A 1 216 ? -2.187 8.265 -19.417 1.00 95.62 216 ASP A N 1
ATOM 1589 C CA . ASP A 1 216 ? -2.144 9.052 -18.171 1.00 95.62 216 ASP A CA 1
ATOM 1590 C C . ASP A 1 216 ? -2.176 8.167 -16.913 1.00 95.62 216 ASP A C 1
ATOM 1592 O O . ASP A 1 216 ? -1.660 8.532 -15.857 1.00 95.62 216 ASP A O 1
ATOM 1596 N N . ALA A 1 217 ? -2.819 6.999 -17.008 1.00 97.56 217 ALA A N 1
ATOM 1597 C CA . ALA A 1 217 ? -2.938 6.051 -15.910 1.00 97.56 217 ALA A CA 1
ATOM 1598 C C . ALA A 1 217 ? -3.194 4.619 -16.400 1.00 97.56 217 ALA A C 1
ATOM 1600 O O . ALA A 1 217 ? -3.778 4.388 -17.460 1.00 97.56 217 ALA A O 1
ATOM 1601 N N . ILE A 1 218 ? -2.841 3.642 -15.566 1.00 98.00 218 ILE A N 1
ATOM 1602 C CA . ILE A 1 218 ? -3.229 2.235 -15.711 1.00 98.00 218 ILE A CA 1
ATOM 1603 C C . ILE A 1 218 ? -4.230 1.892 -14.609 1.00 98.00 218 ILE A C 1
ATOM 1605 O O . ILE A 1 218 ? -3.985 2.161 -13.437 1.00 98.00 218 ILE A O 1
ATOM 1609 N N . ARG A 1 219 ? -5.350 1.262 -14.973 1.00 98.06 219 ARG A N 1
ATOM 1610 C CA . ARG A 1 219 ? -6.352 0.762 -14.023 1.00 98.06 219 ARG A CA 1
ATOM 1611 C C . ARG A 1 219 ? -6.337 -0.754 -14.013 1.00 98.06 219 ARG A C 1
ATOM 1613 O O . ARG A 1 219 ? -6.494 -1.369 -15.065 1.00 98.06 219 ARG A O 1
ATOM 1620 N N . LEU A 1 220 ? -6.144 -1.351 -12.843 1.00 97.44 220 LEU A N 1
ATOM 1621 C CA . LEU A 1 220 ? -6.135 -2.803 -12.670 1.00 97.44 220 LEU A CA 1
ATOM 1622 C C . LEU A 1 220 ? -6.983 -3.198 -11.474 1.00 97.44 220 LEU A C 1
ATOM 1624 O O . LEU A 1 220 ? -7.129 -2.444 -10.516 1.00 97.44 220 LEU A O 1
ATOM 1628 N N . TYR A 1 221 ? -7.499 -4.419 -11.518 1.00 94.81 221 TYR A N 1
ATOM 1629 C CA . TYR A 1 221 ? -8.303 -4.975 -10.443 1.00 94.81 221 TYR A CA 1
ATOM 1630 C C . TYR A 1 221 ? -7.560 -6.120 -9.774 1.00 94.81 221 TYR A C 1
ATOM 1632 O O . TYR A 1 221 ? -6.932 -6.950 -10.432 1.00 94.81 221 TYR A O 1
ATOM 1640 N N . GLY A 1 222 ? -7.655 -6.184 -8.453 1.00 89.44 222 GLY A N 1
ATOM 1641 C CA . GLY A 1 222 ? -7.121 -7.287 -7.667 1.00 89.44 222 GLY A CA 1
ATOM 1642 C C . GLY A 1 222 ? -8.099 -7.678 -6.574 1.00 89.44 222 GLY A C 1
ATOM 1643 O O . GLY A 1 222 ? -8.789 -6.825 -6.027 1.00 89.44 222 GLY A O 1
ATOM 1644 N N . THR A 1 223 ? -8.132 -8.958 -6.211 1.00 84.25 223 THR A N 1
ATOM 1645 C CA . THR A 1 223 ? -8.996 -9.450 -5.128 1.00 84.25 223 THR A CA 1
ATOM 1646 C C . THR A 1 223 ? -8.160 -10.050 -4.004 1.00 84.25 223 THR A C 1
ATOM 1648 O O . THR A 1 223 ? -7.231 -10.817 -4.255 1.00 84.25 223 THR A O 1
ATOM 1651 N N . VAL A 1 224 ? -8.498 -9.719 -2.755 1.00 73.12 224 VAL A N 1
ATOM 1652 C CA . VAL A 1 224 ? -7.990 -10.416 -1.566 1.00 73.12 224 VAL A CA 1
ATOM 1653 C C . VAL A 1 224 ? -9.155 -10.740 -0.637 1.00 73.12 224 VAL A C 1
ATOM 1655 O O . VAL A 1 224 ? -9.951 -9.873 -0.274 1.00 73.12 224 VAL A O 1
ATOM 1658 N N . GLY A 1 225 ? -9.288 -12.014 -0.268 1.00 71.75 225 GLY A N 1
ATOM 1659 C CA . GLY A 1 225 ? -10.485 -12.485 0.427 1.00 71.75 225 GLY A CA 1
ATOM 1660 C C . GLY A 1 225 ? -11.742 -12.222 -0.409 1.00 71.75 225 GLY A C 1
ATOM 1661 O O . GLY A 1 225 ? -11.814 -12.645 -1.558 1.00 71.75 225 GLY A O 1
ATOM 1662 N N . LEU A 1 226 ? -12.711 -11.509 0.169 1.00 70.81 226 LEU A N 1
ATOM 1663 C CA . LEU A 1 226 ? -13.988 -11.160 -0.470 1.00 70.81 226 LEU A CA 1
ATOM 1664 C C . LEU A 1 226 ? -14.010 -9.741 -1.064 1.00 70.81 226 LEU A C 1
ATOM 1666 O O . LEU A 1 226 ? -15.061 -9.279 -1.502 1.00 70.81 226 LEU A O 1
ATOM 1670 N N . VAL A 1 227 ? -12.884 -9.023 -1.036 1.00 68.88 227 VAL A N 1
ATOM 1671 C CA . VAL A 1 227 ? -12.817 -7.623 -1.466 1.00 68.88 227 VAL A CA 1
ATOM 1672 C C . VAL A 1 227 ? -12.036 -7.520 -2.763 1.00 68.88 227 VAL A C 1
ATOM 1674 O O . VAL A 1 227 ? -10.861 -7.890 -2.825 1.00 68.88 227 VAL A O 1
ATOM 1677 N N . THR A 1 228 ? -12.688 -6.975 -3.786 1.00 84.12 228 THR A N 1
ATOM 1678 C CA . THR A 1 228 ? -12.034 -6.533 -5.016 1.00 84.12 228 THR A CA 1
ATOM 1679 C C . THR A 1 228 ? -11.683 -5.056 -4.891 1.00 84.12 228 THR A C 1
ATOM 1681 O O . THR A 1 228 ? -12.519 -4.227 -4.529 1.00 84.12 228 THR A O 1
ATOM 1684 N N . TYR A 1 229 ? -10.436 -4.728 -5.195 1.00 87.44 229 TYR A N 1
ATOM 1685 C CA . TYR A 1 229 ? -9.937 -3.366 -5.275 1.00 87.44 229 TYR A CA 1
ATOM 1686 C C . TYR A 1 229 ? -9.729 -2.984 -6.735 1.00 87.44 229 TYR A C 1
ATOM 1688 O O . TYR A 1 229 ? -9.238 -3.791 -7.524 1.00 87.44 229 TYR A O 1
ATOM 1696 N N . GLU A 1 230 ? -10.080 -1.748 -7.064 1.00 95.12 230 GLU A N 1
ATOM 1697 C CA . GLU A 1 230 ? -9.550 -1.053 -8.230 1.00 95.12 230 GLU A CA 1
ATOM 1698 C C . GLU A 1 230 ? -8.291 -0.306 -7.792 1.00 95.12 230 GLU A C 1
ATOM 1700 O O . GLU A 1 230 ? -8.322 0.423 -6.800 1.00 95.12 230 GLU A O 1
ATOM 1705 N N . PHE A 1 231 ? -7.201 -0.482 -8.529 1.00 97.62 231 PHE A N 1
ATOM 1706 C CA . PHE A 1 231 ? -5.959 0.260 -8.372 1.00 97.62 231 PHE A CA 1
ATOM 1707 C C . PHE A 1 231 ? -5.747 1.152 -9.588 1.00 97.62 231 PHE A C 1
ATOM 1709 O O . PHE A 1 231 ? -5.871 0.690 -10.724 1.00 97.62 231 PHE A O 1
ATOM 1716 N N . VAL A 1 232 ? -5.407 2.415 -9.342 1.00 98.00 232 VAL A N 1
ATOM 1717 C CA . VAL A 1 232 ? -5.103 3.401 -10.383 1.00 98.00 232 VAL A CA 1
ATOM 1718 C C . VAL A 1 232 ? -3.648 3.808 -10.226 1.00 98.00 232 VAL A C 1
ATOM 1720 O O . VAL A 1 232 ? -3.299 4.434 -9.230 1.00 98.00 232 VAL A O 1
ATOM 1723 N N . TYR A 1 233 ? -2.816 3.432 -11.190 1.00 98.62 233 TYR A N 1
ATOM 1724 C CA . TYR A 1 233 ? -1.386 3.731 -11.237 1.00 98.62 233 TYR A CA 1
ATOM 1725 C C . TYR A 1 233 ? -1.138 4.892 -12.179 1.00 98.62 233 TYR A C 1
ATOM 1727 O O . TYR A 1 233 ? -1.691 4.887 -13.277 1.00 98.62 233 TYR A O 1
ATOM 1735 N N . TYR A 1 234 ? -0.295 5.839 -11.791 1.00 98.31 234 TYR A N 1
ATOM 1736 C CA . TYR A 1 234 ? 0.015 7.002 -12.618 1.00 98.31 234 TYR A CA 1
ATOM 1737 C C . TYR A 1 234 ? 1.335 7.654 -12.193 1.00 98.31 234 TYR A C 1
ATOM 1739 O O . TYR A 1 234 ? 1.890 7.346 -11.131 1.00 98.31 234 TYR A O 1
ATOM 1747 N N . ASP A 1 235 ? 1.838 8.543 -13.046 1.00 97.44 235 ASP A N 1
ATOM 1748 C CA . ASP A 1 235 ? 2.937 9.446 -12.721 1.00 97.44 235 ASP A CA 1
ATOM 1749 C C . ASP A 1 235 ? 2.382 10.710 -12.051 1.00 97.44 235 ASP A C 1
ATOM 1751 O O . ASP A 1 235 ? 1.652 11.488 -12.661 1.00 97.44 235 ASP A O 1
ATOM 1755 N N . ALA A 1 236 ? 2.719 10.923 -10.778 1.00 94.56 236 ALA A N 1
ATOM 1756 C CA . ALA A 1 236 ? 2.343 12.137 -10.052 1.00 94.56 236 ALA A CA 1
ATOM 1757 C C . ALA A 1 236 ? 3.341 13.298 -10.238 1.00 94.56 236 ALA A C 1
ATOM 1759 O O . ALA A 1 236 ? 3.190 14.343 -9.604 1.00 94.56 236 ALA A O 1
ATOM 1760 N N . GLY A 1 237 ? 4.385 13.116 -11.051 1.00 95.62 237 GLY A N 1
ATOM 1761 C CA . GLY A 1 237 ? 5.433 14.104 -11.304 1.00 95.62 237 GLY A CA 1
ATOM 1762 C C . GLY A 1 237 ? 6.420 14.270 -10.148 1.00 95.62 237 GLY A C 1
ATOM 1763 O O . GLY A 1 237 ? 7.157 15.251 -10.097 1.00 95.62 237 GLY A O 1
ATOM 1764 N N . TYR A 1 238 ? 6.434 13.341 -9.187 1.00 96.19 238 TYR A N 1
ATOM 1765 C CA . TYR A 1 238 ? 7.277 13.455 -7.996 1.00 96.19 238 TYR A CA 1
ATOM 1766 C C . TYR A 1 238 ? 8.747 13.152 -8.278 1.00 96.19 238 TYR A C 1
ATOM 1768 O O . TYR A 1 238 ? 9.622 13.820 -7.727 1.00 96.19 238 TYR A O 1
ATOM 1776 N N . HIS A 1 239 ? 9.024 12.117 -9.076 1.00 97.88 239 HIS A N 1
ATOM 1777 C CA . HIS A 1 239 ? 10.382 11.647 -9.335 1.00 97.88 239 HIS A CA 1
ATOM 1778 C C . HIS A 1 239 ? 10.412 10.611 -10.467 1.00 97.88 239 HIS A C 1
ATOM 1780 O O . HIS A 1 239 ? 9.557 9.724 -10.481 1.00 97.88 239 HIS A O 1
ATOM 1786 N N . PRO A 1 240 ? 11.421 10.625 -11.358 1.00 98.00 240 PRO A N 1
ATOM 1787 C CA . PRO A 1 240 ? 11.606 9.554 -12.332 1.00 98.00 240 PRO A CA 1
ATOM 1788 C C . PRO A 1 240 ? 11.711 8.183 -11.652 1.00 98.00 240 PRO A C 1
ATOM 1790 O O . PRO A 1 240 ? 12.346 8.042 -10.603 1.00 98.00 240 PRO A O 1
ATOM 1793 N N . GLY A 1 241 ? 11.075 7.174 -12.242 1.00 97.38 241 GLY A N 1
ATOM 1794 C CA . GLY A 1 241 ? 11.001 5.816 -11.706 1.00 97.38 241 GLY A CA 1
ATOM 1795 C C . GLY A 1 241 ? 10.024 5.629 -10.540 1.00 97.38 241 GLY A C 1
ATOM 1796 O O . GLY A 1 241 ? 9.786 4.488 -10.156 1.00 97.38 241 GLY A O 1
ATOM 1797 N N . LEU A 1 242 ? 9.430 6.689 -9.978 1.00 98.44 242 LEU A N 1
ATOM 1798 C CA . LEU A 1 242 ? 8.429 6.546 -8.922 1.00 98.44 242 LEU A CA 1
ATOM 1799 C C . LEU A 1 242 ? 7.027 6.444 -9.523 1.00 98.44 242 LEU A C 1
ATOM 1801 O O . LEU A 1 242 ? 6.463 7.424 -9.998 1.00 98.44 242 LEU A O 1
ATOM 1805 N N . ILE A 1 243 ? 6.447 5.256 -9.432 1.00 98.56 243 ILE A N 1
ATOM 1806 C CA . ILE A 1 243 ? 5.051 4.997 -9.758 1.00 98.56 243 ILE A CA 1
ATOM 1807 C C . ILE A 1 243 ? 4.250 5.159 -8.471 1.00 98.56 243 ILE A C 1
ATOM 1809 O O . ILE A 1 243 ? 4.591 4.565 -7.441 1.00 98.56 243 ILE A O 1
ATOM 1813 N N . VAL A 1 244 ? 3.161 5.922 -8.516 1.00 97.94 244 VAL A N 1
ATOM 1814 C CA . VAL A 1 244 ? 2.220 5.969 -7.396 1.00 97.94 244 VAL A CA 1
ATOM 1815 C C . VAL A 1 244 ? 0.917 5.273 -7.736 1.00 97.94 244 VAL A C 1
ATOM 1817 O O . VAL A 1 244 ? 0.572 5.112 -8.907 1.00 97.94 244 VAL A O 1
ATOM 1820 N N . TYR A 1 245 ? 0.200 4.839 -6.702 1.00 97.75 245 TYR A N 1
ATOM 1821 C CA . TYR A 1 245 ? -1.135 4.291 -6.871 1.00 97.75 245 TYR A CA 1
ATOM 1822 C C . TYR A 1 245 ? -2.131 4.793 -5.831 1.00 97.75 245 TYR A C 1
ATOM 1824 O O . TYR A 1 245 ? -1.822 4.914 -4.641 1.00 97.75 245 TYR A O 1
ATOM 1832 N N . ASP A 1 246 ? -3.358 4.983 -6.301 1.00 94.38 246 ASP A N 1
ATOM 1833 C CA . ASP A 1 246 ? -4.558 5.080 -5.482 1.00 94.38 246 ASP A CA 1
ATOM 1834 C C . ASP A 1 246 ? -5.348 3.773 -5.550 1.00 94.38 246 ASP A C 1
ATOM 1836 O O . ASP A 1 246 ? -5.144 2.938 -6.438 1.00 94.38 246 ASP A O 1
ATOM 1840 N N . TYR A 1 247 ? -6.258 3.572 -4.597 1.00 90.88 247 TYR A N 1
ATOM 1841 C CA . TYR A 1 247 ? -7.151 2.420 -4.607 1.00 90.88 247 TYR A CA 1
ATOM 1842 C C . TYR A 1 247 ? -8.562 2.779 -4.157 1.00 90.88 247 TYR A C 1
ATOM 1844 O O . TYR A 1 247 ? -8.770 3.642 -3.305 1.00 90.88 247 TYR A O 1
ATOM 1852 N N . SER A 1 248 ? -9.534 2.041 -4.680 1.00 84.38 248 SER A N 1
ATOM 1853 C CA . SER A 1 248 ? -10.921 2.073 -4.231 1.00 84.38 248 SER A CA 1
ATOM 1854 C C . SER A 1 248 ? -11.464 0.647 -4.109 1.00 84.38 248 SER A C 1
ATOM 1856 O O . SER A 1 248 ? -10.910 -0.300 -4.670 1.00 84.38 248 SER A O 1
ATOM 1858 N N . VAL A 1 249 ? -12.531 0.458 -3.332 1.00 79.81 249 VAL A N 1
ATOM 1859 C CA . VAL A 1 249 ? -13.227 -0.835 -3.281 1.00 79.81 249 VAL A CA 1
ATOM 1860 C C . VAL A 1 249 ? -14.164 -0.923 -4.482 1.00 79.81 249 VAL A C 1
ATOM 1862 O O . VAL A 1 249 ? -15.114 -0.145 -4.582 1.00 79.81 249 VAL A O 1
ATOM 1865 N N . HIS A 1 250 ? -13.932 -1.897 -5.358 1.00 69.56 250 HIS A N 1
ATOM 1866 C CA . HIS A 1 250 ? -14.783 -2.155 -6.510 1.00 69.56 250 HIS A CA 1
ATOM 1867 C C . HIS A 1 250 ? -15.958 -3.051 -6.096 1.00 69.56 250 HIS A C 1
ATOM 1869 O O . HIS A 1 250 ? -15.768 -4.189 -5.661 1.00 69.56 250 HIS A O 1
ATOM 1875 N N . ARG A 1 251 ? -17.191 -2.537 -6.195 1.00 56.62 251 ARG A N 1
ATOM 1876 C CA . ARG A 1 251 ? -18.400 -3.327 -5.920 1.00 56.62 251 ARG A CA 1
ATOM 1877 C C . ARG A 1 251 ? -18.847 -4.055 -7.185 1.00 56.62 251 ARG A C 1
ATOM 1879 O O . ARG A 1 251 ? -19.385 -3.431 -8.094 1.00 56.62 251 ARG A O 1
ATOM 1886 N N . ASN A 1 252 ? -18.714 -5.377 -7.197 1.00 46.34 252 ASN A N 1
ATOM 1887 C CA . ASN A 1 252 ? -19.397 -6.214 -8.179 1.00 46.34 252 ASN A CA 1
ATOM 1888 C C . ASN A 1 252 ? -20.878 -6.328 -7.786 1.00 46.34 252 ASN A C 1
ATOM 1890 O O . ASN A 1 252 ? -21.207 -7.021 -6.826 1.00 46.34 252 ASN A O 1
ATOM 1894 N N . TRP A 1 253 ? -21.770 -5.681 -8.541 1.00 40.94 253 TRP A N 1
ATOM 1895 C CA . TRP A 1 253 ? -23.231 -5.695 -8.326 1.00 40.94 253 TRP A CA 1
ATOM 1896 C C . TRP A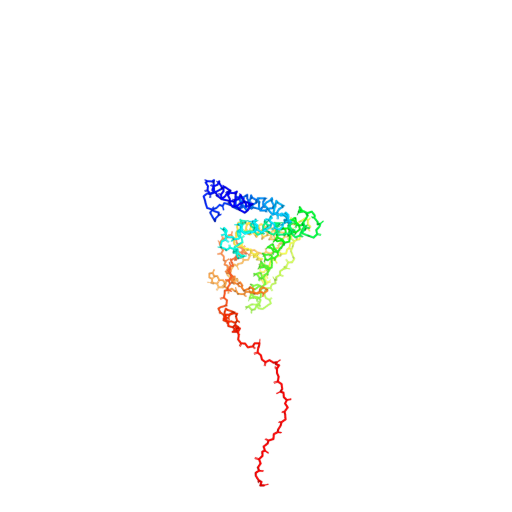 1 253 ? -23.862 -7.103 -8.371 1.00 40.94 253 TRP A C 1
ATOM 1898 O O . TRP A 1 253 ? -25.006 -7.289 -7.973 1.00 40.94 253 TRP A O 1
ATOM 1908 N N . VAL A 1 254 ? -23.120 -8.115 -8.827 1.00 44.75 254 VAL A N 1
ATOM 1909 C CA . VAL A 1 254 ? -23.604 -9.495 -8.988 1.00 44.75 254 VAL A CA 1
ATOM 1910 C C . VAL A 1 254 ? -23.766 -10.231 -7.645 1.00 44.75 254 VAL A C 1
ATOM 1912 O O . VAL A 1 254 ? -24.589 -11.137 -7.547 1.00 44.75 254 VAL A O 1
ATOM 1915 N N . TYR A 1 255 ? -23.058 -9.830 -6.582 1.00 38.66 255 TYR A N 1
ATOM 1916 C CA . TYR A 1 255 ? -23.133 -10.528 -5.286 1.00 38.66 255 TYR A CA 1
ATOM 1917 C C . TYR A 1 255 ? -24.280 -10.068 -4.372 1.00 38.66 255 TYR A C 1
ATOM 1919 O O . TYR A 1 255 ? -24.652 -10.817 -3.471 1.00 38.66 255 TYR A O 1
ATOM 1927 N N . ASP A 1 256 ? -24.890 -8.905 -4.624 1.00 37.81 256 ASP A N 1
ATOM 1928 C CA . ASP A 1 256 ? -26.018 -8.408 -3.816 1.00 37.81 256 ASP A CA 1
ATOM 1929 C C . ASP A 1 256 ? -27.346 -9.122 -4.146 1.00 37.81 256 ASP A C 1
ATOM 1931 O O . ASP A 1 256 ? -28.266 -9.127 -3.332 1.00 37.81 256 ASP A O 1
ATOM 1935 N N . ILE A 1 257 ? -27.454 -9.801 -5.297 1.00 37.31 257 ILE A N 1
ATOM 1936 C CA . ILE A 1 257 ? -28.660 -10.574 -5.655 1.00 37.31 257 ILE A CA 1
ATOM 1937 C C . ILE A 1 257 ? -28.644 -11.975 -5.017 1.00 37.31 257 ILE A C 1
ATOM 1939 O O . ILE A 1 257 ? -29.699 -12.513 -4.684 1.00 37.31 257 ILE A O 1
ATOM 1943 N N . ALA A 1 258 ? -27.464 -12.555 -4.767 1.00 35.62 258 ALA A N 1
ATOM 1944 C CA . ALA A 1 258 ? -27.349 -13.904 -4.204 1.00 35.62 258 ALA A CA 1
ATOM 1945 C C . ALA A 1 258 ? -27.643 -13.971 -2.691 1.00 35.62 258 ALA A C 1
ATOM 1947 O O . ALA A 1 258 ? -28.015 -15.027 -2.185 1.00 35.62 258 ALA A O 1
ATOM 1948 N N . THR A 1 259 ? -27.517 -12.858 -1.964 1.00 36.31 259 THR A N 1
ATOM 1949 C CA . THR A 1 259 ? -27.838 -12.763 -0.527 1.00 36.31 259 THR A CA 1
ATOM 1950 C C . THR A 1 259 ? -29.187 -12.096 -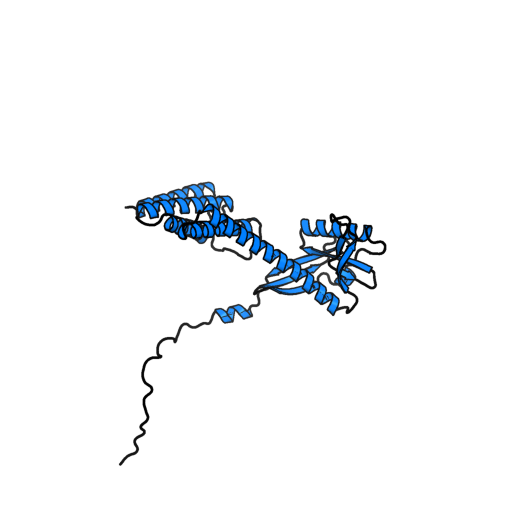0.243 1.00 36.31 259 THR A C 1
ATOM 1952 O O . THR A 1 259 ? -29.696 -12.228 0.869 1.00 36.31 259 THR A O 1
ATOM 1955 N N . ALA A 1 260 ? -29.808 -11.445 -1.234 1.00 34.31 260 ALA A N 1
ATOM 1956 C CA . ALA A 1 260 ? -31.122 -10.808 -1.102 1.00 34.31 260 ALA A CA 1
ATOM 1957 C C . ALA A 1 260 ? -32.323 -11.741 -1.381 1.00 34.31 260 ALA A C 1
ATOM 1959 O O . ALA A 1 260 ? -33.458 -11.357 -1.113 1.00 34.31 260 ALA A O 1
ATOM 1960 N N . PHE A 1 261 ? -32.104 -12.974 -1.856 1.00 34.62 261 PHE A N 1
ATOM 1961 C CA . PHE A 1 261 ? -33.162 -13.976 -2.050 1.00 34.62 261 PHE A CA 1
ATOM 1962 C C . PHE A 1 261 ? -32.790 -15.328 -1.427 1.00 34.62 261 PHE A C 1
ATOM 1964 O O . PHE A 1 261 ? -32.494 -16.300 -2.115 1.00 34.62 261 PHE A O 1
ATOM 1971 N N . VAL A 1 262 ? -32.891 -15.421 -0.100 1.00 30.47 262 VAL A N 1
ATOM 1972 C CA . VAL A 1 262 ? -33.264 -16.686 0.548 1.00 30.47 262 VAL A CA 1
ATOM 1973 C C . VAL A 1 262 ? -34.697 -16.514 1.047 1.00 30.47 262 VAL A C 1
ATOM 1975 O O . VAL A 1 262 ? -34.905 -15.916 2.104 1.00 30.47 262 VAL A O 1
ATOM 1978 N N . PRO A 1 263 ? -35.720 -16.986 0.312 1.00 31.47 263 PRO A N 1
ATOM 1979 C CA . PRO A 1 263 ? -37.064 -17.039 0.851 1.00 31.47 263 PRO A CA 1
ATOM 1980 C C . PRO A 1 263 ? -37.066 -18.055 1.994 1.00 31.47 263 PRO A C 1
ATOM 1982 O O . PRO A 1 263 ? -36.942 -19.261 1.782 1.00 31.47 263 PRO A O 1
ATOM 1985 N N . VAL A 1 264 ? -37.233 -17.568 3.221 1.00 36.47 264 VAL A N 1
ATOM 1986 C CA . VAL A 1 264 ? -37.602 -18.388 4.378 1.00 36.47 264 VAL A CA 1
ATOM 1987 C C . VAL A 1 264 ? -39.050 -18.841 4.178 1.00 36.47 264 VAL A C 1
ATOM 1989 O O . VAL A 1 264 ? -39.968 -18.292 4.766 1.00 36.47 264 VAL A O 1
ATOM 1992 N N . THR A 1 265 ? -39.281 -19.816 3.300 1.00 36.59 265 THR A N 1
ATOM 1993 C CA . THR A 1 265 ? -40.534 -20.581 3.239 1.00 36.59 265 THR A CA 1
ATOM 1994 C C . THR A 1 265 ? -40.267 -21.979 2.680 1.00 36.59 265 THR A C 1
ATOM 1996 O O . THR A 1 265 ? -40.233 -22.181 1.473 1.00 36.59 265 THR A O 1
ATOM 1999 N N . LYS A 1 266 ? -40.097 -22.938 3.603 1.00 34.25 266 LYS A N 1
ATOM 2000 C CA . LYS A 1 266 ? -40.361 -24.397 3.518 1.00 34.25 266 LYS A CA 1
ATOM 2001 C C . LYS A 1 266 ? -39.262 -25.224 4.192 1.00 34.25 266 LYS A C 1
ATOM 2003 O O . LYS A 1 266 ? -38.555 -26.004 3.570 1.00 34.25 266 LYS A O 1
ATOM 2008 N N . LEU A 1 267 ? -39.203 -25.111 5.513 1.00 31.00 267 LEU A N 1
ATOM 2009 C CA . LEU A 1 267 ? -38.696 -26.162 6.396 1.00 31.00 267 LEU A CA 1
ATOM 2010 C C . LEU A 1 267 ? -39.789 -26.406 7.438 1.00 31.00 267 LEU A C 1
ATOM 2012 O O . LEU A 1 267 ? -39.779 -25.867 8.536 1.00 31.00 267 LEU A O 1
ATOM 2016 N N . GLY A 1 268 ? -40.827 -27.118 7.004 1.00 32.78 268 GLY A N 1
ATOM 2017 C CA . GLY A 1 268 ? -42.049 -27.326 7.774 1.00 32.78 268 GLY A CA 1
ATOM 2018 C C . GLY A 1 268 ? -43.011 -28.265 7.060 1.00 32.78 268 GLY A C 1
ATOM 2019 O O . GLY A 1 268 ? -44.116 -27.864 6.720 1.00 32.78 268 GLY A O 1
ATOM 2020 N N . SER A 1 269 ? -42.550 -29.473 6.726 1.00 32.41 269 SER A N 1
ATOM 2021 C CA . SER A 1 269 ? -43.378 -30.681 6.511 1.00 32.41 269 SER A CA 1
ATOM 2022 C C . SER A 1 269 ? -42.507 -31.836 6.006 1.00 32.41 269 SER A C 1
ATOM 2024 O O . SER A 1 269 ? -42.658 -32.336 4.899 1.00 32.41 269 SER A O 1
ATOM 2026 N N . ALA A 1 270 ? -41.580 -32.284 6.847 1.00 33.97 270 ALA A N 1
ATOM 2027 C CA . ALA A 1 270 ? -40.972 -33.603 6.714 1.00 33.97 270 ALA A CA 1
ATOM 2028 C C . ALA A 1 270 ? -41.245 -34.379 8.004 1.00 33.97 270 ALA A C 1
ATOM 2030 O O . ALA A 1 270 ? -40.337 -34.603 8.783 1.00 33.97 270 ALA A O 1
ATOM 2031 N N . PHE A 1 271 ? -42.518 -34.702 8.260 1.00 30.48 271 PHE A N 1
ATOM 2032 C CA . PHE A 1 271 ? -42.946 -35.760 9.185 1.00 30.48 271 PHE A CA 1
ATOM 2033 C C . PHE A 1 271 ? -44.428 -36.092 8.930 1.00 30.48 271 PHE A C 1
ATOM 2035 O O . PHE A 1 271 ? -45.310 -35.534 9.576 1.00 30.48 271 PHE A O 1
ATOM 2042 N N . ARG A 1 272 ? -44.706 -36.985 7.967 1.00 30.11 272 ARG A N 1
ATOM 2043 C CA . ARG A 1 272 ? -45.587 -38.166 8.129 1.00 30.11 272 ARG A CA 1
ATOM 2044 C C . ARG A 1 272 ? -45.845 -38.893 6.797 1.00 30.11 272 ARG A C 1
ATOM 2046 O O . ARG A 1 272 ? -46.280 -38.300 5.822 1.00 30.11 272 ARG A O 1
ATOM 2053 N N . SER A 1 273 ? -45.583 -40.201 6.866 1.00 30.66 273 SER A N 1
ATOM 2054 C CA . SER A 1 273 ? -46.055 -41.331 6.050 1.00 30.66 273 SER A CA 1
ATOM 2055 C C . SER A 1 273 ? -45.769 -41.355 4.543 1.00 30.66 273 SER A C 1
ATOM 2057 O O . SER A 1 273 ? -46.583 -40.924 3.731 1.00 30.66 273 SER A O 1
ATOM 2059 N N . SER A 1 274 ? -44.703 -42.071 4.168 1.00 29.41 274 SER A N 1
ATOM 2060 C CA . SER A 1 274 ? -44.794 -43.027 3.062 1.00 29.41 274 SER A CA 1
ATOM 2061 C C . SER A 1 274 ? -45.361 -44.347 3.598 1.00 29.41 274 SER A C 1
ATOM 2063 O O . SER A 1 274 ? -44.689 -45.042 4.360 1.00 29.41 274 SER A O 1
ATOM 2065 N N . SER A 1 275 ? -46.570 -44.718 3.190 1.00 31.97 275 SER A N 1
ATOM 2066 C CA . SER A 1 275 ? -46.981 -46.122 3.165 1.00 31.97 275 SER A CA 1
ATOM 2067 C C . SER A 1 275 ? -48.062 -46.323 2.105 1.00 31.97 275 SER A C 1
ATOM 2069 O O . SER A 1 275 ? -49.222 -45.982 2.301 1.00 31.97 275 SER A O 1
ATOM 2071 N N . THR A 1 276 ? -47.599 -46.906 1.003 1.00 31.94 276 THR A N 1
ATOM 2072 C CA . THR A 1 276 ? -48.240 -48.014 0.290 1.00 31.94 276 THR A CA 1
ATOM 2073 C C . THR A 1 276 ? -49.437 -47.730 -0.625 1.00 31.94 276 THR A C 1
ATOM 2075 O O . THR A 1 276 ? -50.488 -47.232 -0.245 1.00 31.94 276 THR A O 1
ATOM 2078 N N . GLN A 1 277 ? -49.216 -48.147 -1.873 1.00 31.64 277 GLN A N 1
ATOM 2079 C CA . GLN A 1 277 ? -50.156 -48.430 -2.951 1.00 31.64 277 GLN A CA 1
ATOM 2080 C C . GLN A 1 277 ? -51.512 -49.001 -2.511 1.00 31.64 277 GLN A C 1
ATOM 2082 O O . GLN A 1 277 ? -51.570 -49.918 -1.697 1.00 31.64 277 GLN A O 1
ATOM 2087 N N . THR A 1 278 ? -52.573 -48.600 -3.214 1.00 32.28 278 THR A N 1
ATOM 2088 C CA . THR A 1 278 ? -53.516 -49.539 -3.854 1.00 32.28 278 THR A CA 1
ATOM 2089 C C . THR A 1 278 ? -54.375 -48.793 -4.879 1.00 32.28 278 THR A C 1
ATOM 2091 O O . THR A 1 278 ? -55.184 -47.935 -4.541 1.00 32.28 278 THR A O 1
ATOM 2094 N N . LYS A 1 279 ? -54.177 -49.112 -6.164 1.00 32.94 279 LYS A N 1
ATOM 2095 C CA . LYS A 1 279 ? -55.184 -48.900 -7.209 1.00 32.94 279 LYS A CA 1
ATOM 2096 C C . LYS A 1 279 ? -56.143 -50.087 -7.128 1.00 32.94 279 LYS A C 1
ATOM 2098 O O . LYS A 1 279 ? -55.693 -51.219 -7.271 1.00 32.94 279 LYS A O 1
ATOM 2103 N N . SER A 1 280 ? -57.425 -49.827 -6.898 1.00 31.78 280 SER A N 1
ATOM 2104 C CA . SER A 1 280 ? -58.497 -50.809 -7.073 1.00 31.78 280 SER A CA 1
ATOM 2105 C C . SER A 1 280 ? -59.044 -50.695 -8.498 1.00 31.78 280 SER A C 1
ATOM 2107 O O . SER A 1 280 ? -59.402 -49.600 -8.934 1.00 31.78 280 SER A O 1
ATOM 2109 N N . PHE A 1 281 ? -59.069 -51.818 -9.214 1.00 28.97 281 PHE A N 1
ATOM 2110 C CA . PHE A 1 281 ? -59.959 -52.071 -10.346 1.00 28.97 281 PHE A CA 1
ATOM 2111 C C . PHE A 1 281 ? -61.012 -53.080 -9.868 1.00 28.97 281 PHE A C 1
ATOM 2113 O O . PHE A 1 281 ? -60.679 -54.028 -9.159 1.00 28.97 281 PHE A O 1
ATOM 2120 N N . ALA A 1 282 ? -62.265 -52.825 -10.241 1.00 34.69 282 ALA A N 1
ATOM 2121 C CA . ALA A 1 282 ? -63.461 -53.588 -9.896 1.00 34.69 282 ALA A CA 1
ATOM 2122 C C . ALA A 1 282 ? -63.430 -55.038 -10.417 1.00 34.69 282 ALA A C 1
ATOM 2124 O O . ALA A 1 282 ? -62.999 -55.260 -11.548 1.00 34.69 282 ALA A O 1
ATOM 2125 N N . PHE A 1 283 ? -63.893 -56.002 -9.618 1.00 31.67 283 PHE A N 1
ATOM 2126 C CA . PHE A 1 283 ? -65.252 -56.576 -9.618 1.00 31.67 283 PHE A CA 1
ATOM 2127 C C . PHE A 1 283 ? -65.450 -57.416 -8.349 1.00 31.67 283 PHE A C 1
ATOM 2129 O O . PHE A 1 283 ? -64.445 -57.984 -7.865 1.00 31.67 283 PHE A O 1
#

Mean predicted aligned error: 16.64 Å

Foldseek 3Di:
DLVVVLVVQLVVLVVVLCVVQVALQRRQLVSVQVSLQSQLQSQLVSQVVVVHHSLVRSCVRSVCSSCVRHVDLPVVDLPPRSLVNQLQVQLSVQLSVQVVVVHHSNVRSVVRSVVSNCVSVVVVVVVQVQLLVFLQVVLCVVPPPQKDAQDWAAFPVDPVRIDTFRMAGHPQLETAHEFAPDPVRLVVRVNGRVRRCVRDPSRHQAACCSSQVPPQWDWDWDDDDHWIKIKIWHDPVSDGRYIYIDIDTDDDPVVVVVVVDDPPPDPPDPDDDDDDDDDDDDD

pLDDT: mean 74.59, std 21.16, range [28.97, 98.62]

Secondary structure (DSSP, 8-state):
-HHHHHHHHHHHHHHHHHHHHSSGGGS-HHHHHHHHHHHHHHHHHHHHHTTS-HHHHHHHHHHHHHHHH-S---TT--SHHHHHHHHHHHHHHHHHHHHHTTS-HHHHHHHHHHHHHHHHHHHHHHHHHHHHHHHHHHHHHHSTTTEEEEEEEE-TTSTTSEEEEEEEETTTTEEEEEEESSHHHHHHHHHHHHHHHHHSTT-EEPPTHHHHTT-SEEEEEEEETTEEEEEEEE--SS-TTEEEEEEEEE--TTHHHHHH-----------S-----------

Radius of gyration: 29.08 Å; Cα contacts (8 Å, |Δi|>4): 392; chains: 1; bounding box: 92×77×65 Å

Nearest PDB structures (foldseek):
  4e7x-assembly1_A  TM=3.048E-01  e=2.416E-01  Schizosaccharomyces pombe 972h-
  1qha-assembly1_A  TM=5.009E-01  e=5.534E+00  Homo sapiens
  6jyj-assembly1_A  TM=2.043E-01  e=2.188E+00  Xenopus tropicalis
  7cqz-assembly1_A  TM=1.816E-01  e=2.924E+00  Mus musculus
  3en8-assembly1_A-2  TM=1.555E-01  e=9.326E+00  Paraburkholderia xenovorans LB400

Sequence (283 aa):
MIGALSGAAFQKIGSHFGKEFGSFAKASLGEQLQWAGAHALTGGVASSLSGGKFGHGFFSAGFTKFTMGNAGFDYKNLSSSAVAGRVAVAALVGGTASVISGGKFANGARTAALAQLLNAEAEAFRRGKLAHKVLQAELKRRDPGQWKDEVEVNSQRTKNGKGYLDLKHLSSNEAFELKPNNYAGAKSGIEQLNDYVKSNPGLKLGNLDRVFNGADAIRLYGTVGLVTYEFVYYDAGYHPGLIVYDYSVHRNWVYDIATAFVPVTKLGSAFRSSSTQTKSFAF

Solvent-accessible surface area (backbone atoms only — not comparable to full-atom values): 15699 Å² total; per-residue (Å²): 112,69,68,62,55,46,49,51,51,50,50,50,54,50,53,51,49,32,71,75,47,54,44,62,69,74,30,54,65,71,54,38,49,53,55,15,47,52,35,10,54,52,24,12,53,46,23,39,76,71,77,44,56,37,65,58,21,19,46,51,35,18,49,48,44,48,52,72,41,39,90,67,85,55,84,82,49,77,49,72,66,47,47,52,46,51,22,53,50,31,16,52,54,25,10,46,53,22,43,75,72,75,43,56,40,70,58,23,14,51,53,28,21,49,52,46,48,52,51,54,50,50,48,54,50,52,50,51,54,44,57,51,50,52,52,54,51,50,50,34,67,76,42,70,88,38,58,46,61,66,42,77,40,44,16,75,89,36,101,80,39,52,40,66,36,54,30,31,38,59,88,79,34,21,38,30,35,76,30,52,76,44,71,70,33,50,54,51,40,53,55,48,54,53,34,35,35,72,55,31,88,80,47,35,70,16,65,59,56,77,77,43,70,83,46,79,58,49,79,48,73,50,73,59,93,93,46,37,32,38,35,42,34,32,74,82,82,83,48,74,16,44,40,29,31,50,75,47,80,49,80,68,77,74,60,63,60,70,74,71,65,74,79,94,77,85,91,83,83,91,83,82,82,92,75,81,89,80,88,85,78,92,132

Organism: NCBI:txid43658